Protein AF-A0A7J2INW3-F1 (afdb_monomer)

Nearest PDB structures (foldseek):
  1s7h-assembly2_C  TM=5.890E-01  e=1.064E+00  Bacillus subtilis
  7c1h-assembly2_B  TM=2.289E-01  e=5.304E+00  Mycetohabitans rhizoxinica HKI 454

Solvent-accessible surface area (backbone atoms only — not comparable to full-atom values): 13672 Å² total; per-residue (Å²): 132,90,72,84,86,55,57,74,68,54,44,52,51,40,53,55,47,13,56,54,51,18,68,75,67,76,45,91,50,49,62,68,56,33,51,51,47,53,62,62,54,46,76,77,66,65,95,78,63,97,56,83,74,54,51,47,36,38,36,42,55,64,90,46,30,70,61,50,55,50,50,54,32,57,76,70,70,53,59,55,31,41,38,36,37,38,51,66,66,22,80,57,53,78,80,54,40,59,58,51,43,54,56,48,52,56,51,31,61,74,66,70,51,70,68,50,76,61,98,71,38,40,40,31,73,36,79,43,44,48,71,55,52,55,54,46,55,50,52,47,60,77,71,46,59,41,87,53,61,45,34,52,37,36,39,33,46,95,61,39,30,35,42,36,61,37,83,24,37,43,37,39,51,59,69,48,90,73,52,75,65,59,52,46,50,52,53,45,53,53,39,52,74,72,66,54,52,72,68,59,50,49,52,51,62,75,70,56,61,97,61,36,37,43,39,43,43,83,41,89,99,73,47,70,42,44,29,52,72,84,44,72,51,82,71,75,76,88,125

Mean predicted aligned error: 12.62 Å

Structure (mmCIF, N/CA/C/O backbone):
data_AF-A0A7J2INW3-F1
#
_entry.id   AF-A0A7J2INW3-F1
#
loop_
_atom_site.group_PDB
_atom_site.id
_atom_site.type_symbol
_atom_site.label_atom_id
_atom_site.label_alt_id
_atom_site.label_comp_id
_atom_site.label_asym_id
_atom_site.label_entity_id
_atom_site.label_seq_id
_atom_site.pdbx_PDB_ins_code
_atom_site.Cartn_x
_atom_site.Cartn_y
_atom_site.Cartn_z
_atom_site.occupancy
_atom_site.B_iso_or_equiv
_atom_site.auth_seq_id
_atom_site.auth_comp_id
_atom_site.auth_asym_id
_atom_site.auth_atom_id
_atom_site.pdbx_PDB_model_num
ATOM 1 N N . MET A 1 1 ? -8.249 -22.742 3.613 1.00 26.34 1 MET A N 1
ATOM 2 C CA . MET A 1 1 ? -7.532 -22.375 4.849 1.00 26.34 1 MET A CA 1
ATOM 3 C C . MET A 1 1 ? -6.593 -21.246 4.487 1.00 26.34 1 MET A C 1
ATOM 5 O O . MET A 1 1 ? -5.782 -21.430 3.589 1.00 26.34 1 MET A O 1
ATOM 9 N N . SER A 1 2 ? -6.791 -20.065 5.063 1.00 24.98 2 SER A N 1
ATOM 10 C CA . SER A 1 2 ? -5.971 -18.881 4.808 1.00 24.98 2 SER A CA 1
ATOM 11 C C . SER A 1 2 ? -4.614 -19.061 5.485 1.00 24.98 2 SER A C 1
ATOM 13 O O . SER A 1 2 ? -4.464 -18.811 6.676 1.00 24.98 2 SER A O 1
ATOM 15 N N . THR A 1 3 ? -3.640 -19.566 4.731 1.00 31.06 3 THR A N 1
ATOM 16 C CA . THR A 1 3 ? -2.232 -19.578 5.135 1.00 31.06 3 THR A CA 1
ATOM 17 C C . THR A 1 3 ? -1.781 -18.148 5.383 1.00 31.06 3 THR A C 1
ATOM 19 O O . THR A 1 3 ? -1.850 -17.330 4.465 1.00 31.06 3 THR A O 1
ATOM 22 N N . VAL A 1 4 ? -1.307 -17.871 6.598 1.00 39.09 4 VAL A N 1
ATOM 23 C CA . VAL A 1 4 ? -0.576 -16.643 6.927 1.00 39.09 4 VAL A CA 1
ATOM 24 C C . VAL A 1 4 ? 0.559 -16.511 5.911 1.00 39.09 4 VAL A C 1
ATOM 26 O O . VAL A 1 4 ? 1.471 -17.343 5.878 1.00 39.09 4 VAL A O 1
ATOM 29 N N . ARG A 1 5 ? 0.453 -15.529 5.012 1.00 39.28 5 ARG A N 1
ATOM 30 C CA . ARG A 1 5 ? 1.483 -15.276 4.006 1.00 39.28 5 ARG A CA 1
ATOM 31 C C . ARG A 1 5 ? 2.617 -14.542 4.700 1.00 39.28 5 ARG A C 1
ATOM 33 O O . ARG A 1 5 ? 2.456 -13.445 5.213 1.00 39.28 5 ARG A O 1
ATOM 40 N N . VAL A 1 6 ? 3.749 -15.217 4.763 1.00 42.41 6 VAL A N 1
ATOM 41 C CA . VAL A 1 6 ? 4.994 -14.731 5.346 1.00 42.41 6 VAL A CA 1
ATOM 42 C C . VAL A 1 6 ? 6.026 -14.664 4.231 1.00 42.41 6 VAL A C 1
ATOM 44 O O . VAL A 1 6 ? 5.980 -15.495 3.317 1.00 42.41 6 VAL A O 1
ATOM 47 N N . SER A 1 7 ? 6.966 -13.716 4.302 1.00 42.19 7 SER A N 1
ATOM 48 C CA . SER A 1 7 ? 8.061 -13.652 3.326 1.00 42.19 7 SER A CA 1
ATOM 49 C C . SER A 1 7 ? 8.775 -15.012 3.223 1.00 42.19 7 SER A C 1
ATOM 51 O O . SER A 1 7 ? 8.797 -15.755 4.211 1.00 42.19 7 SER A O 1
ATOM 53 N N . PRO A 1 8 ? 9.377 -15.379 2.077 1.00 41.66 8 PRO A N 1
ATOM 54 C CA . PRO A 1 8 ? 10.083 -16.657 1.923 1.00 41.66 8 PRO A CA 1
ATOM 55 C C . PRO A 1 8 ? 11.117 -16.920 3.031 1.00 41.66 8 PRO A C 1
ATOM 57 O O . PRO A 1 8 ? 11.233 -18.034 3.546 1.00 41.66 8 PRO A O 1
ATOM 60 N N . GLU A 1 9 ? 11.802 -15.872 3.480 1.00 40.44 9 GLU A N 1
ATOM 61 C CA . GLU A 1 9 ? 12.760 -15.908 4.589 1.00 40.44 9 GLU A CA 1
ATOM 62 C C . GLU A 1 9 ? 12.081 -16.177 5.936 1.00 40.44 9 GLU A C 1
ATOM 64 O O . GLU A 1 9 ? 12.569 -16.972 6.744 1.00 40.44 9 GLU A O 1
ATOM 69 N N . THR A 1 10 ? 10.930 -15.552 6.182 1.00 46.12 10 THR A N 1
ATOM 70 C CA . THR A 1 10 ? 10.127 -15.756 7.395 1.00 46.12 10 THR A CA 1
ATOM 71 C C . THR A 1 10 ? 9.488 -17.142 7.398 1.00 46.12 10 THR A C 1
ATOM 73 O O . THR A 1 10 ? 9.481 -17.823 8.422 1.00 46.12 10 THR A O 1
ATOM 76 N N . ARG A 1 11 ? 9.057 -17.635 6.236 1.00 48.44 11 ARG A N 1
ATOM 77 C CA . ARG A 1 11 ? 8.584 -19.007 6.037 1.00 48.44 11 ARG A CA 1
ATOM 78 C C . ARG A 1 11 ? 9.676 -20.023 6.349 1.00 48.44 11 ARG A C 1
ATOM 80 O O . ARG A 1 11 ? 9.425 -20.995 7.057 1.00 48.44 11 ARG A O 1
ATOM 87 N N . LEU A 1 12 ? 10.900 -19.784 5.878 1.00 46.38 12 LEU A N 1
ATOM 88 C CA . LEU A 1 12 ? 12.057 -20.626 6.178 1.00 46.38 12 LEU A CA 1
ATOM 89 C C . LEU A 1 12 ? 12.374 -20.636 7.682 1.00 46.38 12 LEU A C 1
ATOM 91 O O . LEU A 1 12 ? 12.627 -21.700 8.249 1.00 46.38 12 LEU A O 1
ATOM 95 N N . LYS A 1 13 ? 12.322 -19.473 8.347 1.00 49.00 13 LYS A N 1
ATOM 96 C CA . LYS A 1 13 ? 12.481 -19.358 9.808 1.00 49.00 13 LYS A CA 1
ATOM 97 C C . LYS A 1 13 ? 11.386 -20.127 10.563 1.00 49.00 13 LYS A C 1
ATOM 99 O O . LYS A 1 13 ? 11.704 -20.861 11.496 1.00 49.00 13 LYS A O 1
ATOM 104 N N . LEU A 1 14 ? 10.130 -20.043 10.120 1.00 51.25 14 LEU A N 1
ATOM 105 C CA . LEU A 1 14 ? 9.003 -20.780 10.705 1.00 51.25 14 LEU A CA 1
ATOM 106 C C . LEU A 1 14 ? 9.115 -22.296 10.506 1.00 51.25 14 LEU A C 1
ATOM 108 O O . LEU A 1 14 ? 8.842 -23.051 11.434 1.00 51.25 14 LEU A O 1
ATOM 112 N N . HIS A 1 15 ? 9.581 -22.758 9.344 1.00 52.50 15 HIS A N 1
ATOM 113 C CA . HIS A 1 15 ? 9.855 -24.180 9.115 1.00 52.50 15 HIS A CA 1
ATOM 114 C C . HIS A 1 15 ? 10.984 -24.708 10.012 1.00 52.50 15 HIS A C 1
ATOM 116 O O . HIS A 1 15 ? 10.854 -25.794 10.578 1.00 52.50 15 HIS A O 1
ATOM 122 N N . LYS A 1 16 ? 12.068 -23.938 10.192 1.00 49.78 16 LYS A N 1
ATOM 123 C CA . LYS A 1 16 ? 13.151 -24.289 11.129 1.00 49.78 16 LYS A CA 1
ATOM 124 C C . LYS A 1 16 ? 12.630 -24.401 12.563 1.00 49.78 16 LYS A C 1
ATOM 126 O O . LYS A 1 16 ? 12.948 -25.364 13.257 1.00 49.78 16 LYS A O 1
ATOM 131 N N . LEU A 1 17 ? 11.785 -23.460 12.984 1.00 50.66 17 LEU A N 1
ATOM 132 C CA . LEU A 1 17 ? 11.150 -23.491 14.298 1.00 50.66 17 LEU A CA 1
ATOM 133 C C . LEU A 1 17 ? 10.204 -24.688 14.467 1.00 50.66 17 LEU A C 1
ATOM 135 O O . LEU A 1 17 ? 10.251 -25.354 15.498 1.00 50.66 17 LEU A O 1
ATOM 139 N N . ALA A 1 18 ? 9.380 -24.995 13.464 1.00 49.94 18 ALA A N 1
ATOM 140 C CA . ALA A 1 18 ? 8.500 -26.161 13.489 1.00 49.94 18 ALA A CA 1
ATOM 141 C C . ALA A 1 18 ? 9.298 -27.465 13.683 1.00 49.94 18 ALA A C 1
ATOM 143 O O . ALA A 1 18 ? 8.922 -28.297 14.510 1.00 49.94 18 ALA A O 1
ATOM 144 N N . GLY A 1 19 ? 10.447 -27.607 13.009 1.00 43.78 19 GLY A N 1
ATOM 145 C CA . GLY A 1 19 ? 11.350 -28.751 13.187 1.00 43.78 19 GLY A CA 1
ATOM 146 C C . GLY A 1 19 ? 11.958 -28.850 14.594 1.00 43.78 19 GLY A C 1
ATOM 147 O O . GLY A 1 19 ? 12.026 -29.938 15.174 1.00 43.78 19 GLY A O 1
ATOM 148 N N . LEU A 1 20 ? 12.342 -27.719 15.193 1.00 49.34 20 LEU A N 1
ATOM 149 C CA . LEU A 1 20 ? 12.833 -27.675 16.577 1.00 49.34 20 LEU A CA 1
ATOM 150 C C . LEU A 1 20 ? 11.737 -28.072 17.578 1.00 49.34 20 LEU A C 1
ATOM 152 O O . LEU A 1 20 ? 11.963 -28.903 18.457 1.00 49.34 20 LEU A O 1
ATOM 156 N N . LEU A 1 21 ? 10.524 -27.546 17.403 1.00 45.62 21 LEU A N 1
ATOM 157 C CA . LEU A 1 21 ? 9.380 -27.859 18.259 1.00 45.62 21 LEU A CA 1
ATOM 158 C C . LEU A 1 21 ? 8.946 -29.316 18.157 1.00 45.62 21 LEU A C 1
ATOM 160 O O . LEU A 1 21 ? 8.578 -29.913 19.168 1.00 45.62 21 LEU A O 1
ATOM 164 N N . GLN A 1 22 ? 9.011 -29.899 16.962 1.00 59.66 22 GLN A N 1
ATOM 165 C CA . GLN A 1 22 ? 8.762 -31.322 16.758 1.00 59.66 22 GLN A CA 1
ATOM 166 C C . GLN A 1 22 ? 9.744 -32.180 17.562 1.00 59.66 22 GLN A C 1
ATOM 168 O O . GLN A 1 22 ? 9.331 -33.152 18.194 1.00 59.66 22 GLN A O 1
ATOM 173 N N . THR A 1 23 ? 11.019 -31.788 17.591 1.00 58.91 23 THR A N 1
ATOM 174 C CA . THR A 1 23 ? 12.064 -32.486 18.355 1.00 58.91 23 THR A CA 1
ATOM 175 C C . THR A 1 23 ? 11.793 -32.431 19.862 1.00 58.91 23 THR A C 1
ATOM 177 O O . THR A 1 23 ? 11.973 -33.427 20.554 1.00 58.91 23 THR A O 1
ATOM 180 N N . TRP A 1 24 ? 11.297 -31.302 20.376 1.00 52.75 24 TRP A N 1
ATOM 181 C CA . TRP A 1 24 ? 10.956 -31.146 21.797 1.00 52.75 24 TRP A CA 1
ATOM 182 C C . TRP A 1 24 ? 9.640 -31.816 22.201 1.00 52.75 24 TRP A C 1
ATOM 184 O O . TRP A 1 24 ? 9.534 -32.350 23.301 1.00 52.75 24 TRP A O 1
ATOM 194 N N . LYS A 1 25 ? 8.621 -31.783 21.336 1.00 66.88 25 LYS A N 1
ATOM 195 C CA . LYS A 1 25 ? 7.282 -32.320 21.636 1.00 66.88 25 LYS A CA 1
ATOM 196 C C . LYS A 1 25 ? 7.120 -33.799 21.281 1.00 66.88 25 LYS A C 1
ATOM 198 O O . LYS A 1 25 ? 6.097 -34.382 21.633 1.00 66.88 25 LYS A O 1
ATOM 203 N N . GLY A 1 26 ? 8.072 -34.388 20.555 1.00 69.38 26 GLY A N 1
ATOM 204 C CA . GLY A 1 26 ? 8.027 -35.788 20.120 1.00 69.38 26 GLY A CA 1
ATOM 205 C C . GLY A 1 26 ? 6.897 -36.110 19.132 1.00 69.38 26 GLY A C 1
ATOM 206 O O . GLY A 1 26 ? 6.559 -37.275 18.949 1.00 69.38 26 GLY A O 1
ATOM 207 N N . LYS A 1 27 ? 6.288 -35.095 18.506 1.00 68.06 27 LYS A N 1
ATOM 208 C CA . LYS A 1 27 ? 5.204 -35.234 17.519 1.00 68.06 27 LYS A CA 1
ATOM 209 C C . LYS A 1 27 ? 5.304 -34.153 16.447 1.00 68.06 27 LYS A C 1
ATOM 211 O O . LYS A 1 27 ? 5.891 -33.105 16.701 1.00 68.06 27 LYS A O 1
ATOM 216 N N . SER A 1 28 ? 4.733 -34.403 15.267 1.00 61.59 28 SER A N 1
ATOM 217 C CA . SER A 1 28 ? 4.724 -33.448 14.148 1.00 61.59 28 SER A CA 1
ATOM 218 C C . SER A 1 28 ? 4.097 -32.115 14.556 1.00 61.59 28 SER A C 1
ATOM 220 O O . SER A 1 28 ? 3.031 -32.112 15.172 1.00 61.59 28 SER A O 1
ATOM 222 N N . VAL A 1 29 ? 4.738 -31.007 14.181 1.00 52.41 29 VAL A N 1
ATOM 223 C CA . VAL A 1 29 ? 4.285 -29.642 14.479 1.00 52.41 29 VAL A CA 1
ATOM 224 C C . VAL A 1 29 ? 4.010 -28.913 13.168 1.00 52.41 29 VAL A C 1
ATOM 226 O O . VAL A 1 29 ? 4.870 -28.851 12.290 1.00 52.41 29 VAL A O 1
ATOM 229 N N . SER A 1 30 ? 2.800 -28.380 13.027 1.00 61.91 30 SER A N 1
ATOM 230 C CA . SER A 1 30 ? 2.394 -27.584 11.863 1.00 61.91 30 SER A CA 1
ATOM 231 C C . SER A 1 30 ? 2.984 -26.167 11.898 1.00 61.91 30 SER A C 1
ATOM 233 O O . SER A 1 30 ? 3.389 -25.671 12.950 1.00 61.91 30 SER A O 1
ATOM 235 N N . LEU A 1 31 ? 3.004 -25.479 10.751 1.00 52.19 31 LEU A N 1
ATOM 236 C CA . LEU A 1 31 ? 3.401 -24.066 10.702 1.00 52.19 31 LEU A CA 1
ATOM 237 C C . LEU A 1 31 ? 2.488 -23.185 11.563 1.00 52.19 31 LEU A C 1
ATOM 239 O O . LEU A 1 31 ? 2.985 -22.301 12.252 1.00 52.19 31 LEU A O 1
ATOM 243 N N . ASP A 1 32 ? 1.187 -23.469 11.593 1.00 51.66 32 ASP A N 1
ATOM 244 C CA . ASP A 1 32 ? 0.232 -22.740 12.432 1.00 51.66 32 ASP A CA 1
ATOM 245 C C . ASP A 1 32 ? 0.522 -22.942 13.925 1.00 51.66 32 ASP A C 1
ATOM 247 O O . ASP A 1 32 ? 0.428 -22.005 14.714 1.00 51.66 32 ASP A O 1
ATOM 251 N N . GLU A 1 33 ? 0.941 -24.143 14.333 1.00 52.53 33 GLU A N 1
ATOM 252 C CA . GLU A 1 33 ? 1.403 -24.393 15.701 1.00 52.53 33 GLU A CA 1
ATOM 253 C C . GLU A 1 33 ? 2.738 -23.711 16.007 1.00 52.53 33 GLU A C 1
ATOM 255 O O . GLU A 1 33 ? 2.945 -23.298 17.145 1.00 52.53 33 GLU A O 1
ATOM 260 N N . ALA A 1 34 ? 3.631 -23.563 15.024 1.00 55.19 34 ALA A N 1
ATOM 261 C CA . ALA A 1 34 ? 4.872 -22.807 15.184 1.00 55.19 34 ALA A CA 1
ATOM 262 C C . ALA A 1 34 ? 4.603 -21.299 15.323 1.00 55.19 34 ALA A C 1
ATOM 264 O O . ALA A 1 34 ? 5.208 -20.646 16.171 1.00 55.19 34 ALA A O 1
ATOM 265 N N . ILE A 1 35 ? 3.644 -20.764 14.560 1.00 54.16 35 ILE A N 1
ATOM 266 C CA . ILE A 1 35 ? 3.165 -19.380 14.676 1.00 54.16 35 ILE A CA 1
ATOM 267 C C . ILE A 1 35 ? 2.510 -19.168 16.044 1.00 54.16 35 ILE A C 1
ATOM 269 O O . ILE A 1 35 ? 2.905 -18.266 16.774 1.00 54.16 35 ILE A O 1
ATOM 273 N N . ARG A 1 36 ? 1.579 -20.039 16.455 1.00 56.31 36 ARG A N 1
ATOM 274 C CA . ARG A 1 36 ? 0.962 -19.984 17.795 1.00 56.31 36 ARG A CA 1
ATOM 275 C C . ARG A 1 36 ? 1.991 -20.109 18.911 1.00 56.31 36 ARG A C 1
ATOM 277 O O . ARG A 1 36 ? 1.863 -19.442 19.930 1.00 56.31 36 ARG A O 1
ATOM 284 N N . TYR A 1 37 ? 3.011 -20.946 18.727 1.00 57.44 37 TYR A N 1
ATOM 285 C CA . TYR A 1 37 ? 4.099 -21.064 19.685 1.00 57.44 37 TYR A CA 1
ATOM 286 C C . TYR A 1 37 ? 4.881 -19.753 19.801 1.00 57.44 37 TYR A C 1
ATOM 288 O O . TYR A 1 37 ? 5.053 -19.286 20.921 1.00 57.44 37 TYR A O 1
ATOM 296 N N . LEU A 1 38 ? 5.275 -19.121 18.688 1.00 54.25 38 LEU A N 1
ATOM 297 C CA . LEU A 1 38 ? 5.922 -17.799 18.715 1.00 54.25 38 LEU A CA 1
ATOM 298 C C . LEU A 1 38 ? 5.069 -16.770 19.450 1.00 54.25 38 LEU A C 1
ATOM 300 O O . LEU A 1 38 ? 5.567 -16.130 20.369 1.00 54.25 38 LEU A O 1
ATOM 304 N N . LEU A 1 39 ? 3.783 -16.697 19.103 1.00 48.78 39 LEU A N 1
ATOM 305 C CA . LEU A 1 39 ? 2.822 -15.788 19.728 1.00 48.78 39 LEU A CA 1
ATOM 306 C C . LEU A 1 39 ? 2.659 -16.059 21.238 1.00 48.78 39 LEU A C 1
ATOM 308 O O . LEU A 1 39 ? 2.493 -15.128 22.018 1.00 48.78 39 LEU A O 1
ATOM 312 N N . SER A 1 40 ? 2.767 -17.320 21.673 1.00 51.31 40 SER A N 1
ATOM 313 C CA . SER A 1 40 ? 2.702 -17.698 23.096 1.00 51.31 40 SER A CA 1
ATOM 314 C C . SER A 1 40 ? 4.002 -17.462 23.875 1.00 51.31 40 SER A C 1
ATOM 316 O O . SER A 1 40 ? 3.970 -17.324 25.094 1.00 51.31 40 SER A O 1
ATOM 318 N N . GLN A 1 41 ? 5.162 -17.457 23.206 1.00 44.41 41 GLN A N 1
ATOM 319 C CA . GLN A 1 41 ? 6.446 -17.138 23.843 1.00 44.41 41 GLN A CA 1
ATOM 320 C C . GLN A 1 41 ? 6.637 -15.620 23.982 1.00 44.41 41 GLN A C 1
ATOM 322 O O . GLN A 1 41 ? 7.274 -15.174 24.934 1.00 44.41 41 GLN A O 1
ATOM 327 N N . SER A 1 42 ? 6.038 -14.825 23.089 1.00 45.88 42 SER A N 1
ATOM 328 C CA . SER A 1 42 ? 6.073 -13.357 23.130 1.00 45.88 42 SER A CA 1
ATOM 329 C C . SER A 1 42 ? 5.236 -12.718 24.245 1.00 45.88 42 SER A C 1
ATOM 331 O O . SER A 1 42 ? 5.352 -11.517 24.463 1.00 45.88 42 SER A O 1
ATOM 333 N N . GLU A 1 43 ? 4.428 -13.485 24.985 1.00 42.19 43 GLU A N 1
ATOM 334 C CA . GLU A 1 43 ? 3.729 -12.973 26.176 1.00 42.19 43 GLU A CA 1
ATOM 335 C C . GLU A 1 43 ? 4.654 -12.776 27.386 1.00 42.19 43 GLU A C 1
ATOM 337 O O . GLU A 1 43 ? 4.254 -12.109 28.340 1.00 42.19 43 GLU A O 1
ATOM 342 N N . LYS A 1 44 ? 5.871 -13.347 27.388 1.00 41.19 44 LYS A N 1
ATOM 343 C CA . LYS A 1 44 ? 6.741 -13.297 28.573 1.00 41.19 44 LYS A CA 1
ATOM 344 C C . LYS A 1 44 ? 7.933 -12.362 28.483 1.00 41.19 44 LYS A C 1
ATOM 346 O O . LYS A 1 44 ? 8.176 -11.703 29.478 1.00 41.19 44 LYS A O 1
ATOM 351 N N . ASP A 1 45 ? 8.614 -12.222 27.350 1.00 35.38 45 ASP A N 1
ATOM 352 C CA . ASP A 1 45 ? 9.748 -11.296 27.236 1.00 35.38 45 ASP A CA 1
ATOM 353 C C . ASP A 1 45 ? 9.997 -10.920 25.757 1.00 35.38 45 ASP A C 1
ATOM 355 O O . ASP A 1 45 ? 10.217 -11.788 24.920 1.00 35.38 45 ASP A O 1
ATOM 359 N N . MET A 1 46 ? 10.007 -9.614 25.456 1.00 31.48 46 MET A N 1
ATOM 360 C CA . MET A 1 46 ? 10.294 -8.941 24.166 1.00 31.48 46 MET A CA 1
ATOM 361 C C . MET A 1 46 ? 9.199 -8.848 23.077 1.00 31.48 46 MET A C 1
ATOM 363 O O . MET A 1 46 ? 8.713 -9.822 22.508 1.00 31.48 46 MET A O 1
ATOM 367 N N . LYS A 1 47 ? 8.938 -7.583 22.700 1.00 35.06 47 LYS A N 1
ATOM 368 C CA . LYS A 1 47 ? 8.176 -7.108 21.536 1.00 35.06 47 LYS A CA 1
ATOM 369 C C . LYS A 1 47 ? 8.865 -7.505 20.223 1.00 35.06 47 LYS A C 1
ATOM 371 O O . LYS A 1 47 ? 9.717 -6.772 19.731 1.00 35.06 47 LYS A O 1
ATOM 376 N N . ILE A 1 48 ? 8.488 -8.632 19.632 1.00 30.23 48 ILE A N 1
ATOM 377 C CA . ILE A 1 48 ? 8.751 -8.896 18.212 1.00 30.23 48 ILE A CA 1
ATOM 378 C C . ILE A 1 48 ? 7.399 -9.085 17.542 1.00 30.23 48 ILE A C 1
ATOM 380 O O . ILE A 1 48 ? 6.799 -10.155 17.610 1.00 30.23 48 ILE A O 1
ATOM 384 N N . PHE A 1 49 ? 6.921 -8.013 16.919 1.00 34.56 49 PHE A N 1
ATOM 385 C CA . PHE A 1 49 ? 5.723 -8.026 16.097 1.00 34.56 49 PHE A CA 1
ATOM 386 C C . PHE A 1 49 ? 6.181 -8.271 14.657 1.00 34.56 49 PHE A C 1
ATOM 388 O O . PHE A 1 49 ? 7.100 -7.597 14.195 1.00 34.56 49 PHE A O 1
ATOM 395 N N . PRO A 1 50 ? 5.615 -9.259 13.942 1.00 35.19 50 PRO A N 1
ATOM 396 C CA . PRO A 1 50 ? 6.033 -9.595 12.578 1.00 35.19 50 PRO A CA 1
ATOM 397 C C . PRO A 1 50 ? 5.701 -8.500 11.550 1.00 35.19 50 PRO A C 1
ATOM 399 O O . PRO A 1 50 ? 6.049 -8.635 10.381 1.00 35.19 50 PRO A O 1
ATOM 402 N N . TYR A 1 51 ? 5.055 -7.422 11.987 1.00 40.34 51 TYR A N 1
ATOM 403 C CA . TYR A 1 51 ? 4.798 -6.218 11.219 1.00 40.34 51 TYR A CA 1
ATOM 404 C C . TYR A 1 51 ? 5.737 -5.149 11.766 1.00 40.34 51 TYR A C 1
ATOM 406 O O . TYR A 1 51 ? 5.714 -4.881 12.968 1.00 40.34 51 TYR A O 1
ATOM 414 N N . ALA A 1 52 ? 6.606 -4.624 10.902 1.00 34.91 52 ALA A N 1
ATOM 415 C CA . ALA A 1 52 ? 7.539 -3.559 11.239 1.00 34.91 52 ALA A CA 1
ATOM 416 C C . ALA A 1 52 ? 6.816 -2.469 12.049 1.00 34.91 52 ALA A C 1
ATOM 418 O O . ALA A 1 52 ? 5.772 -1.983 11.625 1.00 34.91 52 ALA A O 1
ATOM 419 N N . ASP A 1 53 ? 7.337 -2.207 13.249 1.00 38.69 53 ASP A N 1
ATOM 420 C CA . ASP A 1 53 ? 7.036 -1.085 14.136 1.00 38.69 53 ASP A CA 1
ATOM 421 C C . ASP A 1 53 ? 5.645 -0.450 13.987 1.00 38.69 53 ASP A C 1
ATOM 423 O O . ASP A 1 53 ? 5.525 0.552 13.311 1.00 38.69 53 ASP A O 1
ATOM 427 N N . TYR A 1 54 ? 4.623 -1.004 14.654 1.00 42.78 54 TYR A N 1
ATOM 428 C CA . TYR A 1 54 ? 3.522 -0.345 15.400 1.00 42.78 54 TYR A CA 1
ATOM 429 C C . TYR A 1 54 ? 2.874 1.003 14.994 1.00 42.78 54 TYR A C 1
ATOM 431 O O . TYR A 1 54 ? 1.968 1.463 15.687 1.00 42.78 54 TYR A O 1
ATOM 439 N N . ARG A 1 55 ? 3.254 1.648 13.904 1.00 53.12 55 ARG A N 1
ATOM 440 C CA . ARG A 1 55 ? 2.827 2.986 13.529 1.00 53.12 55 ARG A CA 1
ATOM 441 C C . ARG A 1 55 ? 1.978 2.840 12.275 1.00 53.12 55 ARG A C 1
ATOM 443 O O . ARG A 1 55 ? 2.485 2.803 11.170 1.00 53.12 55 ARG A O 1
ATOM 450 N N . LEU A 1 56 ? 0.662 2.725 12.468 1.00 65.00 56 LEU A N 1
ATOM 451 C CA . LEU A 1 56 ? -0.343 2.952 11.420 1.00 65.00 56 LEU A CA 1
ATOM 452 C C . LEU A 1 56 ? -0.256 1.986 10.223 1.00 65.00 56 LEU A C 1
ATOM 454 O O . LEU A 1 56 ? -0.168 2.392 9.061 1.00 65.00 56 LEU A O 1
ATOM 458 N N . ASN A 1 57 ? -0.322 0.689 10.514 1.00 66.88 57 ASN A N 1
ATOM 459 C CA . ASN A 1 57 ? -0.460 -0.348 9.494 1.00 66.88 57 ASN A CA 1
ATOM 460 C C . ASN A 1 57 ? -1.938 -0.659 9.227 1.00 66.88 57 ASN A C 1
ATOM 462 O O . ASN A 1 57 ? -2.683 -0.954 10.166 1.00 66.88 57 ASN A O 1
ATOM 466 N N . PHE A 1 58 ? -2.332 -0.633 7.951 1.00 70.06 58 PHE A N 1
ATOM 467 C CA . PHE A 1 58 ? -3.688 -0.925 7.492 1.00 70.06 58 PHE A CA 1
ATOM 468 C C . PHE A 1 58 ? -3.684 -2.058 6.459 1.00 70.06 58 PHE A C 1
ATOM 470 O O . PHE A 1 58 ? -3.146 -1.911 5.361 1.00 70.06 58 PHE A O 1
ATOM 477 N N . GLU A 1 59 ? -4.331 -3.172 6.793 1.00 70.94 59 GLU A N 1
ATOM 478 C CA . GLU A 1 59 ? -4.655 -4.257 5.854 1.00 70.94 59 GLU A CA 1
ATOM 479 C C . GLU A 1 59 ? -6.143 -4.121 5.495 1.00 70.94 59 GLU A C 1
ATOM 481 O O . GLU A 1 59 ? -7.001 -4.261 6.365 1.00 70.94 59 GLU A O 1
ATOM 486 N N . CYS A 1 60 ? -6.452 -3.775 4.245 1.00 68.50 60 CYS A N 1
ATOM 487 C CA . CYS A 1 60 ? -7.804 -3.518 3.745 1.00 68.50 60 CYS A CA 1
ATOM 488 C C . CYS A 1 60 ? -8.258 -4.569 2.727 1.00 68.50 60 CYS A C 1
ATOM 490 O O . CYS A 1 60 ? -7.444 -5.254 2.106 1.00 68.50 60 CYS A O 1
ATOM 492 N N . ASP A 1 61 ? -9.573 -4.647 2.498 1.00 72.62 61 ASP A N 1
ATOM 493 C CA . ASP A 1 61 ? -10.107 -5.399 1.361 1.00 72.62 61 ASP A CA 1
ATOM 494 C C . ASP A 1 61 ? -9.535 -4.818 0.053 1.00 72.62 61 ASP A C 1
ATOM 496 O O . ASP A 1 61 ? -9.625 -3.616 -0.223 1.00 72.62 61 ASP A O 1
ATOM 500 N N . GLU A 1 62 ? -8.970 -5.694 -0.783 1.00 79.44 62 GLU A N 1
ATOM 501 C CA . GLU A 1 62 ? -8.410 -5.361 -2.093 1.00 79.44 62 GLU A CA 1
ATOM 502 C C . GLU A 1 62 ? -9.336 -4.468 -2.941 1.00 79.44 62 GLU A C 1
ATOM 504 O O . GLU A 1 62 ? -8.866 -3.638 -3.723 1.00 79.44 62 GLU A O 1
ATOM 509 N N . LYS A 1 63 ? -10.658 -4.621 -2.810 1.00 84.69 63 LYS A N 1
ATOM 510 C CA . LYS A 1 63 ? -11.658 -3.860 -3.574 1.00 84.69 63 LYS A CA 1
ATOM 511 C C . LYS A 1 63 ? -11.726 -2.392 -3.180 1.00 84.69 63 LYS A C 1
ATOM 513 O O . LYS A 1 63 ? -12.116 -1.565 -4.004 1.00 84.69 63 LYS A O 1
ATOM 518 N N . VAL A 1 64 ? -11.382 -2.068 -1.936 1.00 85.94 64 VAL A N 1
ATOM 519 C CA . VAL A 1 64 ? -11.503 -0.714 -1.383 1.00 85.94 64 VAL A CA 1
ATOM 520 C C . VAL A 1 64 ? -10.152 -0.033 -1.173 1.00 85.94 64 VAL A C 1
ATOM 522 O O . VAL A 1 64 ? -10.127 1.158 -0.871 1.00 85.94 64 VAL A O 1
ATOM 525 N N . PHE A 1 65 ? -9.039 -0.734 -1.413 1.00 88.69 65 PHE A N 1
ATOM 526 C CA . PHE A 1 65 ? -7.676 -0.217 -1.252 1.00 88.69 65 PHE A CA 1
ATOM 527 C C . PHE A 1 65 ? -7.448 1.153 -1.903 1.00 88.69 65 PHE A C 1
ATOM 529 O O . PHE A 1 65 ? -7.030 2.095 -1.233 1.00 88.69 65 PHE A O 1
ATOM 536 N N . LEU A 1 66 ? -7.785 1.315 -3.190 1.00 93.69 66 LEU A N 1
ATOM 537 C CA . LEU A 1 66 ? -7.610 2.604 -3.874 1.00 93.69 66 LEU A CA 1
ATOM 538 C C . LEU A 1 66 ? -8.517 3.707 -3.317 1.00 93.69 66 LEU A C 1
ATOM 540 O O . LEU A 1 66 ? -8.146 4.878 -3.368 1.00 93.69 66 LEU A O 1
ATOM 544 N N . CYS A 1 67 ? -9.705 3.360 -2.817 1.00 93.75 67 CYS A N 1
ATOM 545 C CA . CYS A 1 67 ? -10.591 4.321 -2.163 1.00 93.75 67 CYS A CA 1
ATOM 546 C C . CYS A 1 67 ? -9.971 4.792 -0.847 1.00 93.75 67 CYS A C 1
ATOM 548 O O . CYS A 1 67 ? -9.887 5.994 -0.615 1.00 93.75 67 CYS A O 1
ATOM 550 N N . PHE A 1 68 ? -9.461 3.861 -0.038 1.00 92.44 68 PHE A N 1
ATOM 551 C CA . PHE A 1 68 ? -8.779 4.188 1.208 1.00 92.44 68 PHE A CA 1
ATOM 552 C C . PHE A 1 68 ? -7.534 5.046 0.973 1.00 92.44 68 PHE A C 1
ATOM 554 O O . PHE A 1 68 ? -7.400 6.104 1.578 1.00 92.44 68 PHE A O 1
ATOM 561 N N . LEU A 1 69 ? -6.681 4.673 0.016 1.00 93.94 69 LEU A N 1
ATOM 562 C CA . LEU A 1 69 ? -5.486 5.442 -0.328 1.00 93.94 69 LEU A CA 1
ATOM 563 C C . LEU A 1 69 ? -5.815 6.886 -0.759 1.00 93.94 69 LEU A C 1
ATOM 565 O O . LEU A 1 69 ? -5.134 7.827 -0.352 1.00 93.94 69 LEU A O 1
ATOM 569 N N . LYS A 1 70 ? -6.883 7.089 -1.543 1.00 95.31 70 LYS A N 1
ATOM 570 C CA . LYS A 1 70 ? -7.359 8.436 -1.910 1.00 95.31 70 LYS A CA 1
ATOM 571 C C . LYS A 1 70 ? -7.792 9.249 -0.696 1.00 95.31 70 LYS A C 1
ATOM 573 O O . LYS A 1 70 ? -7.484 10.436 -0.620 1.00 95.31 70 LYS A O 1
ATOM 578 N N . GLU A 1 71 ? -8.499 8.622 0.235 1.00 95.31 71 GLU A N 1
ATOM 579 C CA . GLU A 1 71 ? -8.963 9.278 1.453 1.00 95.31 71 GLU A CA 1
ATOM 580 C C . GLU A 1 71 ? -7.805 9.642 2.390 1.00 95.31 71 GLU A C 1
ATOM 582 O O . GLU A 1 71 ? -7.814 10.731 2.960 1.00 95.31 71 GLU A O 1
ATOM 587 N N . VAL A 1 72 ? -6.755 8.815 2.457 1.00 92.56 72 VAL A N 1
ATOM 588 C CA . VAL A 1 72 ? -5.498 9.161 3.142 1.00 92.56 72 VAL A CA 1
ATOM 589 C C . VAL A 1 72 ? -4.890 10.426 2.529 1.00 92.56 72 VAL A C 1
ATOM 591 O O . VAL A 1 72 ? -4.630 11.393 3.244 1.00 92.56 72 VAL A O 1
ATOM 594 N N . PHE A 1 73 ? -4.726 10.492 1.202 1.00 94.62 73 PHE A N 1
ATOM 595 C CA . PHE A 1 73 ? -4.210 11.708 0.559 1.00 94.62 73 PHE A CA 1
ATOM 596 C C . PHE A 1 73 ? -5.111 12.929 0.785 1.00 94.62 73 PHE A C 1
ATOM 598 O O . PHE A 1 73 ? -4.604 14.032 0.997 1.00 94.62 73 PHE A O 1
ATOM 605 N N . ARG A 1 74 ? -6.438 12.742 0.791 1.00 94.75 74 ARG A N 1
ATOM 606 C CA . ARG A 1 74 ? -7.410 13.805 1.076 1.00 94.75 74 ARG A CA 1
ATOM 607 C C . ARG A 1 74 ? -7.258 14.344 2.498 1.00 94.75 74 ARG A C 1
ATOM 609 O O . ARG A 1 74 ? -7.220 15.562 2.659 1.00 94.75 74 ARG A O 1
ATOM 616 N N . LEU A 1 75 ? -7.133 13.465 3.495 1.00 93.00 75 LEU A N 1
ATOM 617 C CA . LEU A 1 75 ? -6.959 13.832 4.903 1.00 93.00 75 LEU A CA 1
ATOM 618 C C . LEU A 1 75 ? -5.723 14.717 5.104 1.00 93.00 75 LEU A C 1
ATOM 620 O O . LEU A 1 75 ? -5.794 15.738 5.782 1.00 93.00 75 LEU A O 1
ATOM 624 N N . PHE A 1 76 ? -4.612 14.371 4.450 1.00 90.94 76 PHE A N 1
ATOM 625 C CA . PHE A 1 76 ? -3.354 15.116 4.550 1.00 90.94 76 PHE A CA 1
ATOM 626 C C . PHE A 1 76 ? -3.200 16.246 3.518 1.00 90.94 76 PHE A C 1
ATOM 628 O O . PHE A 1 76 ? -2.128 16.855 3.437 1.00 90.94 76 PHE A O 1
ATOM 635 N N . ASN A 1 77 ? -4.252 16.539 2.741 1.00 92.88 77 ASN A N 1
ATOM 636 C CA . ASN A 1 77 ? -4.277 17.540 1.667 1.00 92.88 77 ASN A CA 1
ATOM 637 C C . ASN A 1 77 ? -3.103 17.393 0.672 1.00 92.88 77 ASN A C 1
ATOM 639 O O . ASN A 1 77 ? -2.486 18.372 0.242 1.00 92.88 77 ASN A O 1
ATOM 643 N N . VAL A 1 78 ? -2.778 16.149 0.320 1.00 93.94 78 VAL A N 1
ATOM 644 C CA . VAL A 1 78 ? -1.684 15.795 -0.587 1.00 93.94 78 VAL A CA 1
ATOM 645 C C . VAL A 1 78 ? -2.206 15.746 -2.019 1.00 93.94 78 VAL A C 1
ATOM 647 O O . VAL A 1 78 ? -3.162 15.036 -2.324 1.00 93.94 78 VAL A O 1
ATOM 650 N N . LYS A 1 79 ? -1.570 16.509 -2.913 1.00 94.94 79 LYS A N 1
ATOM 651 C CA . LYS A 1 79 ? -1.907 16.555 -4.350 1.00 94.94 79 LYS A CA 1
ATOM 652 C C . LYS A 1 79 ? -0.819 15.961 -5.237 1.00 94.94 79 LYS A C 1
ATOM 654 O O . LYS A 1 79 ? -1.113 15.459 -6.322 1.00 94.94 79 LYS A O 1
ATOM 659 N N . GLU A 1 80 ? 0.415 16.022 -4.762 1.00 96.00 80 GLU A N 1
ATOM 660 C CA . GLU A 1 80 ? 1.623 15.566 -5.437 1.00 96.00 80 GLU A CA 1
ATOM 661 C C . GLU A 1 80 ? 2.4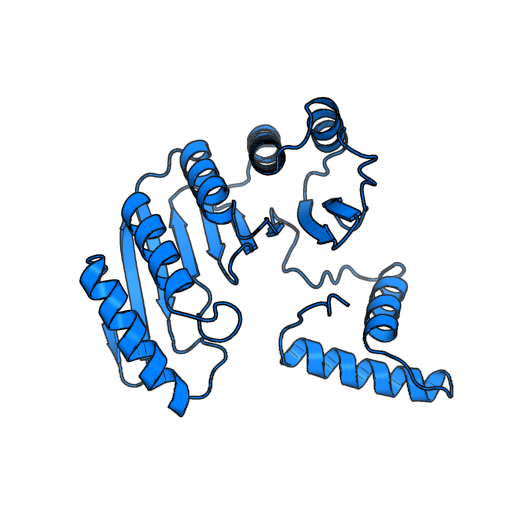66 14.787 -4.434 1.00 96.00 80 GLU A C 1
ATOM 663 O O . GLU A 1 80 ? 2.444 15.067 -3.231 1.00 96.00 80 GLU A O 1
ATOM 668 N N . VAL A 1 81 ? 3.143 13.767 -4.940 1.00 96.12 81 VAL A N 1
ATOM 669 C CA . VAL A 1 81 ? 3.939 12.825 -4.163 1.00 96.12 81 VAL A CA 1
ATOM 670 C C . VAL A 1 81 ? 5.214 12.499 -4.918 1.00 96.12 81 VAL A C 1
ATOM 672 O O . VAL A 1 81 ? 5.221 12.442 -6.148 1.00 96.12 81 VAL A O 1
ATOM 675 N N . PHE A 1 82 ? 6.276 12.234 -4.177 1.00 96.94 82 PHE A N 1
ATOM 676 C CA . PHE A 1 82 ? 7.472 11.605 -4.691 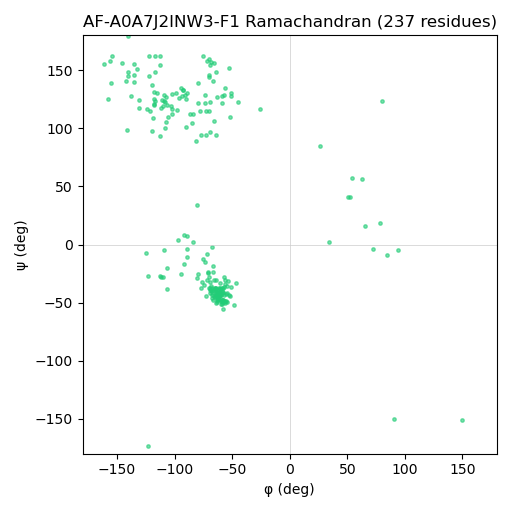1.00 96.94 82 PHE A CA 1
ATOM 677 C C . PHE A 1 82 ? 7.270 10.088 -4.686 1.00 96.94 82 PHE A C 1
ATOM 679 O O . PHE A 1 82 ? 7.132 9.466 -3.633 1.00 96.94 82 PHE A O 1
ATOM 686 N N . LEU A 1 83 ? 7.188 9.505 -5.875 1.00 97.00 83 LEU A N 1
ATOM 687 C CA . LEU A 1 83 ? 7.091 8.071 -6.101 1.00 97.00 83 LEU A CA 1
ATOM 688 C C . LEU A 1 83 ? 8.497 7.484 -6.221 1.00 97.00 83 LEU A C 1
ATOM 690 O O . LEU A 1 83 ? 9.295 7.974 -7.023 1.00 97.00 83 LEU A O 1
ATOM 694 N N . SER A 1 84 ? 8.758 6.410 -5.476 1.00 92.06 84 SER A N 1
ATOM 695 C CA . SER A 1 84 ? 10.005 5.659 -5.562 1.00 92.06 84 SER A CA 1
ATOM 696 C C . SER A 1 84 ? 9.790 4.148 -5.522 1.00 92.06 84 SER A C 1
ATOM 698 O O . SER A 1 84 ? 9.126 3.636 -4.619 1.00 92.06 84 SER A O 1
ATOM 700 N N . PHE A 1 85 ? 10.350 3.433 -6.497 1.00 86.69 85 PHE A N 1
ATOM 701 C CA . PHE A 1 85 ? 10.498 1.977 -6.461 1.00 86.69 85 PHE A CA 1
ATOM 702 C C . PHE A 1 85 ? 11.554 1.513 -7.466 1.00 86.69 85 PHE A C 1
ATOM 704 O O . PHE A 1 85 ? 11.775 2.164 -8.484 1.00 86.69 85 PHE A O 1
ATOM 711 N N . THR A 1 86 ? 12.147 0.347 -7.207 1.00 86.81 86 THR A N 1
ATOM 712 C CA . THR A 1 86 ? 13.123 -0.285 -8.102 1.00 86.81 86 THR A CA 1
ATOM 713 C C . THR A 1 86 ? 12.835 -1.774 -8.260 1.00 86.81 86 THR A C 1
ATOM 715 O O . THR A 1 86 ? 12.495 -2.457 -7.290 1.00 86.81 86 THR A O 1
ATOM 718 N N . THR A 1 87 ? 12.977 -2.302 -9.477 1.00 82.56 87 THR A N 1
ATOM 719 C CA . THR A 1 87 ? 12.749 -3.730 -9.741 1.00 82.56 87 THR A CA 1
ATOM 720 C C . THR A 1 87 ? 13.880 -4.625 -9.248 1.00 82.56 87 THR A C 1
ATOM 722 O O . THR A 1 87 ? 13.659 -5.829 -9.100 1.00 82.56 87 THR A O 1
ATOM 725 N N . LEU A 1 88 ? 15.037 -4.059 -8.885 1.00 74.25 88 LEU A N 1
ATOM 726 C CA . LEU A 1 88 ? 16.117 -4.767 -8.191 1.00 74.25 88 LEU A CA 1
ATOM 727 C C . LEU A 1 88 ? 15.641 -5.408 -6.875 1.00 74.25 88 LEU A C 1
ATOM 729 O O . LEU A 1 88 ? 16.143 -6.454 -6.477 1.00 74.25 88 LEU A O 1
ATOM 733 N N . LEU A 1 89 ? 14.653 -4.795 -6.218 1.00 68.06 89 LEU A N 1
ATOM 734 C CA . LEU A 1 89 ? 14.077 -5.261 -4.954 1.00 68.06 89 LEU A CA 1
ATOM 735 C C . LEU A 1 89 ? 12.864 -6.186 -5.142 1.00 68.06 89 LEU A C 1
ATOM 737 O O . LEU A 1 89 ? 12.182 -6.514 -4.169 1.00 68.06 89 LEU A O 1
ATOM 741 N N . SER A 1 90 ? 12.566 -6.596 -6.376 1.00 66.94 90 SER A N 1
ATOM 742 C CA . SER A 1 90 ? 11.453 -7.511 -6.647 1.00 66.94 90 SER A CA 1
ATOM 743 C C . SER A 1 90 ? 11.775 -8.916 -6.120 1.00 66.94 90 SER A C 1
ATOM 745 O O . SER A 1 90 ? 12.918 -9.363 -6.235 1.00 66.94 90 SER A O 1
ATOM 747 N N . PRO A 1 91 ? 10.793 -9.673 -5.601 1.00 63.84 91 PRO A N 1
ATOM 748 C CA . PRO A 1 91 ? 11.025 -10.993 -5.010 1.00 63.84 91 PRO A CA 1
ATOM 749 C C . PRO A 1 91 ? 11.140 -12.122 -6.061 1.00 63.84 91 PRO A C 1
ATOM 751 O O . PRO A 1 91 ? 10.733 -13.256 -5.812 1.00 63.84 91 PRO A O 1
ATOM 754 N N . ILE A 1 92 ? 11.701 -11.817 -7.234 1.00 70.12 92 ILE A N 1
ATOM 755 C CA . ILE A 1 92 ? 11.805 -12.701 -8.407 1.00 70.12 92 ILE A CA 1
ATOM 756 C C . ILE A 1 92 ? 13.259 -12.893 -8.831 1.00 70.12 92 ILE A C 1
ATOM 758 O O . ILE A 1 92 ? 14.141 -12.117 -8.466 1.00 70.12 92 ILE A O 1
ATOM 762 N N . SER A 1 93 ? 13.524 -13.937 -9.619 1.00 76.25 93 SER A N 1
ATOM 763 C CA . SER A 1 93 ? 14.869 -14.177 -10.143 1.00 76.25 93 SER A CA 1
ATOM 764 C C . SER A 1 93 ? 15.289 -13.118 -11.170 1.00 76.25 93 SER A C 1
ATOM 766 O O . SER A 1 93 ? 14.458 -12.514 -11.848 1.00 76.25 93 SER A O 1
ATOM 768 N N . GLU A 1 94 ? 16.599 -12.948 -11.363 1.00 74.12 94 GLU A N 1
ATOM 769 C CA . GLU A 1 94 ? 17.160 -12.018 -12.357 1.00 74.12 94 GLU A CA 1
ATOM 770 C C . GLU A 1 94 ? 16.642 -12.286 -13.786 1.00 74.12 94 GLU A C 1
ATOM 772 O O . GLU A 1 94 ? 16.401 -11.362 -14.565 1.00 74.12 94 GLU A O 1
ATOM 777 N N . ASN A 1 95 ? 16.402 -13.558 -14.125 1.00 77.94 95 ASN A N 1
ATOM 778 C CA . ASN A 1 95 ? 15.859 -13.949 -15.427 1.00 77.94 95 ASN A CA 1
ATOM 779 C C . ASN A 1 95 ? 14.392 -13.522 -15.607 1.00 77.94 95 ASN A C 1
ATOM 781 O O . ASN A 1 95 ? 13.999 -13.128 -16.704 1.00 77.94 95 ASN A O 1
ATOM 785 N N . GLU A 1 96 ? 13.584 -13.590 -14.547 1.00 82.81 96 GLU A N 1
ATOM 786 C CA . GLU A 1 96 ? 12.176 -13.170 -14.559 1.00 82.81 96 GLU A CA 1
ATOM 787 C C . GLU A 1 96 ? 12.044 -11.641 -14.527 1.00 82.81 96 GLU A C 1
ATOM 789 O O . GLU A 1 96 ? 11.149 -11.088 -15.174 1.00 82.81 96 GLU A O 1
ATOM 794 N N . ARG A 1 97 ? 12.985 -10.953 -13.863 1.00 84.31 97 ARG A N 1
ATOM 795 C CA . ARG A 1 97 ? 13.027 -9.489 -13.737 1.00 84.31 97 ARG A CA 1
ATOM 796 C C . ARG A 1 97 ? 12.928 -8.778 -15.081 1.00 84.31 97 ARG A C 1
ATOM 798 O O . ARG A 1 97 ? 12.095 -7.895 -15.226 1.00 84.31 97 ARG A O 1
ATOM 805 N N . LYS A 1 98 ? 13.655 -9.235 -16.107 1.00 87.00 98 LYS A N 1
ATOM 806 C CA . LYS A 1 98 ? 13.616 -8.624 -17.453 1.00 87.00 98 LYS A CA 1
ATOM 807 C C . LYS A 1 98 ? 12.209 -8.586 -18.062 1.00 87.00 98 LYS A C 1
ATOM 809 O O . LYS A 1 98 ? 11.859 -7.633 -18.752 1.00 87.00 98 LYS A O 1
ATOM 814 N N . SER A 1 99 ? 11.395 -9.615 -17.819 1.00 89.00 99 SER A N 1
ATOM 815 C CA . SER A 1 99 ? 10.000 -9.656 -18.282 1.00 89.00 99 SER A CA 1
ATOM 816 C C . SER A 1 99 ? 9.132 -8.644 -17.528 1.00 89.00 99 SER A C 1
ATOM 818 O O . SER A 1 99 ? 8.320 -7.933 -18.130 1.00 89.00 99 SER A O 1
ATOM 820 N N . VAL A 1 100 ? 9.334 -8.546 -16.211 1.00 89.62 100 VAL A N 1
ATOM 821 C CA . VAL A 1 100 ? 8.657 -7.574 -15.344 1.00 89.62 100 VAL A CA 1
ATOM 822 C C . VAL A 1 100 ? 9.039 -6.139 -15.712 1.00 89.62 100 VAL A C 1
ATOM 824 O O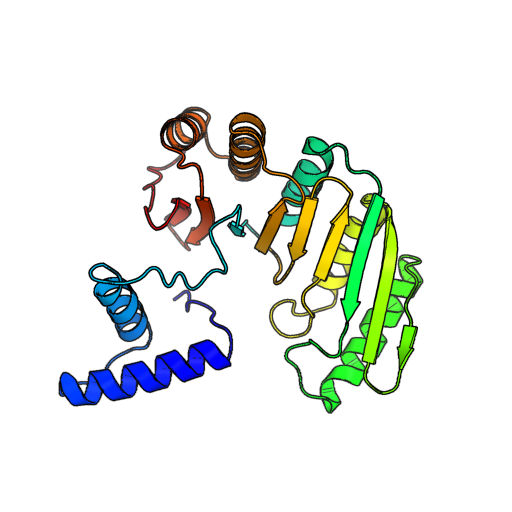 . VAL A 1 100 ? 8.140 -5.316 -15.884 1.00 89.62 100 VAL A O 1
ATOM 827 N N . ASP A 1 101 ? 10.322 -5.861 -15.953 1.00 92.06 101 ASP A N 1
ATOM 828 C CA . ASP A 1 101 ? 10.825 -4.554 -16.390 1.00 92.06 101 ASP A CA 1
ATOM 829 C C . ASP A 1 101 ? 10.135 -4.100 -17.679 1.00 92.06 101 ASP A C 1
ATOM 831 O O . ASP A 1 101 ? 9.620 -2.986 -17.752 1.00 92.06 101 ASP A O 1
ATOM 835 N N . VAL A 1 102 ? 10.050 -4.972 -18.693 1.00 92.75 102 VAL A N 1
ATOM 836 C CA . VAL A 1 102 ? 9.389 -4.652 -19.970 1.00 92.75 102 VAL A CA 1
ATOM 837 C C . VAL A 1 102 ? 7.924 -4.271 -19.763 1.00 92.75 102 VAL A C 1
ATOM 839 O O . VAL A 1 102 ? 7.484 -3.229 -20.257 1.00 92.75 102 VAL A O 1
ATOM 842 N N . ARG A 1 103 ? 7.176 -5.066 -18.989 1.00 94.56 103 ARG A N 1
ATOM 843 C CA . ARG A 1 103 ? 5.764 -4.791 -18.679 1.00 94.56 103 ARG A CA 1
ATOM 844 C C . ARG A 1 103 ? 5.601 -3.496 -17.872 1.00 94.56 103 ARG A C 1
ATOM 846 O O . ARG A 1 103 ? 4.703 -2.709 -18.170 1.00 94.56 103 ARG A O 1
ATOM 853 N N . LEU A 1 104 ? 6.469 -3.234 -16.890 1.00 94.75 104 LEU A N 1
ATOM 854 C CA . LEU A 1 104 ? 6.439 -2.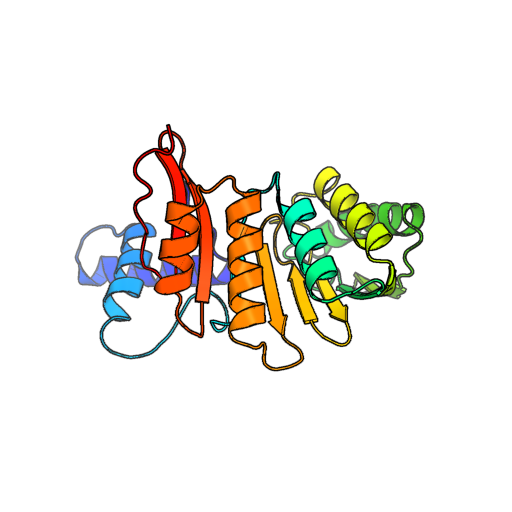008 -16.083 1.00 94.75 104 LEU A CA 1
ATOM 855 C C . LEU A 1 104 ? 6.752 -0.774 -16.932 1.00 94.75 104 LEU A C 1
ATOM 857 O O . LEU A 1 104 ? 6.010 0.206 -16.863 1.00 94.75 104 LEU A O 1
ATOM 861 N N . MET A 1 105 ? 7.772 -0.834 -17.794 1.00 95.62 105 MET A N 1
ATOM 862 C CA . MET A 1 105 ? 8.110 0.247 -18.727 1.00 95.62 105 MET A CA 1
ATOM 863 C C . MET A 1 105 ? 6.924 0.634 -19.611 1.00 95.62 105 MET A C 1
ATOM 865 O O . MET A 1 105 ? 6.675 1.818 -19.839 1.00 95.62 105 MET A O 1
ATOM 869 N N . GLU A 1 106 ? 6.176 -0.344 -20.127 1.00 96.69 106 GLU A N 1
ATOM 870 C CA . GLU A 1 106 ? 4.984 -0.065 -20.929 1.00 96.69 106 GLU A CA 1
ATOM 871 C C . GLU A 1 106 ? 3.914 0.688 -20.138 1.00 96.69 106 GLU A C 1
ATOM 873 O O . GLU A 1 106 ? 3.302 1.621 -20.666 1.00 96.69 106 GLU A O 1
ATOM 878 N N . ILE A 1 107 ? 3.682 0.307 -18.880 1.00 97.12 107 ILE A N 1
ATOM 879 C CA . ILE A 1 107 ? 2.727 0.993 -18.006 1.00 97.12 107 ILE A CA 1
ATOM 880 C C . ILE A 1 107 ? 3.213 2.411 -17.691 1.00 97.12 107 ILE A C 1
ATOM 882 O O . ILE A 1 107 ? 2.444 3.360 -17.849 1.00 97.12 107 ILE A O 1
ATOM 886 N N . LEU A 1 108 ? 4.479 2.576 -17.307 1.00 96.94 108 LEU A N 1
ATOM 887 C CA . LEU A 1 108 ? 5.066 3.871 -16.952 1.00 96.94 108 LEU A CA 1
ATOM 888 C C . LEU A 1 108 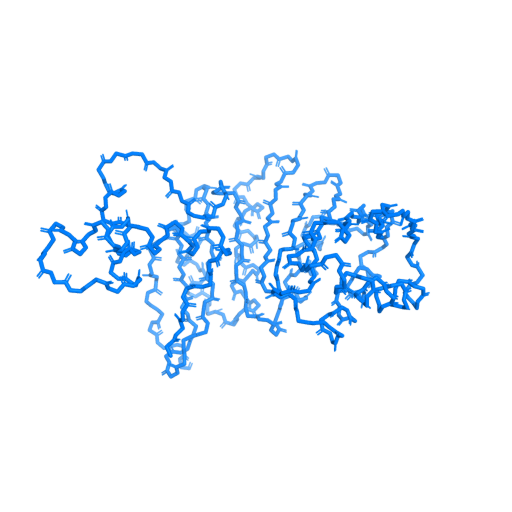? 5.024 4.854 -18.127 1.00 96.94 108 LEU A C 1
ATOM 890 O O . LEU A 1 108 ? 4.607 6.000 -17.954 1.00 96.94 108 LEU A O 1
ATOM 894 N N . ARG A 1 109 ? 5.330 4.392 -19.349 1.00 96.75 109 ARG A N 1
ATOM 895 C CA . ARG A 1 109 ? 5.172 5.192 -20.578 1.00 96.75 109 ARG A CA 1
ATOM 896 C C . ARG A 1 109 ? 3.718 5.598 -20.817 1.00 96.75 109 ARG A C 1
ATOM 898 O O . ARG A 1 109 ? 3.463 6.752 -21.146 1.00 96.75 109 ARG A O 1
ATOM 905 N N . LYS A 1 110 ? 2.758 4.683 -20.627 1.00 96.38 110 LYS A N 1
ATOM 906 C CA . LYS A 1 110 ? 1.319 4.965 -20.803 1.00 96.38 110 LYS A CA 1
ATOM 907 C C . LYS A 1 110 ? 0.799 6.004 -19.805 1.00 96.38 110 LYS A C 1
ATOM 909 O O . LYS A 1 110 ? -0.031 6.823 -20.183 1.00 96.38 110 LYS A O 1
ATOM 914 N N . VAL A 1 111 ? 1.277 5.976 -18.560 1.00 95.50 111 VAL A N 1
ATOM 915 C CA . VAL A 1 111 ? 0.870 6.917 -17.492 1.00 95.50 111 VAL A CA 1
ATOM 916 C C . VAL A 1 111 ? 1.750 8.182 -17.470 1.00 95.50 111 VAL A C 1
ATOM 918 O O . VAL A 1 111 ? 1.476 9.140 -16.742 1.00 95.50 111 VAL A O 1
ATOM 921 N N . ASN A 1 112 ? 2.774 8.237 -18.328 1.00 95.38 112 ASN A N 1
ATOM 922 C CA . ASN A 1 112 ? 3.742 9.328 -18.417 1.00 95.38 112 ASN A CA 1
ATOM 923 C C . ASN A 1 112 ? 4.398 9.615 -17.053 1.00 95.38 112 ASN A C 1
ATOM 925 O O . ASN A 1 112 ? 4.279 10.720 -16.504 1.00 95.38 112 ASN A O 1
ATOM 929 N N . VAL A 1 113 ? 5.013 8.566 -16.499 1.00 96.56 113 VAL A N 1
ATOM 930 C CA . VAL A 1 113 ? 5.853 8.582 -15.296 1.00 96.56 113 VAL A CA 1
ATOM 931 C C . VAL A 1 113 ? 7.304 8.381 -15.745 1.00 96.56 113 VAL A C 1
ATOM 933 O O . VAL A 1 113 ? 7.567 7.394 -16.435 1.00 96.56 113 VAL A O 1
ATOM 936 N N . PRO A 1 114 ? 8.228 9.303 -15.421 1.00 95.62 114 PRO A N 1
ATOM 937 C CA . PRO A 1 114 ? 9.645 9.136 -15.734 1.00 95.62 114 PRO A CA 1
ATOM 938 C C . PRO A 1 114 ? 10.259 7.940 -14.998 1.00 95.62 114 PRO A C 1
ATOM 940 O O . PRO A 1 114 ? 9.846 7.601 -13.892 1.00 95.62 114 PRO A O 1
ATOM 943 N N . PHE A 1 115 ? 11.239 7.299 -15.630 1.00 96.31 115 PHE A N 1
ATOM 944 C CA . PHE A 1 115 ? 11.998 6.185 -15.069 1.00 96.31 115 PHE A CA 1
ATOM 945 C C . PHE A 1 115 ? 13.357 6.084 -15.761 1.00 96.31 115 PHE A C 1
ATOM 947 O O . PHE A 1 115 ? 13.517 6.541 -16.898 1.00 96.31 115 PHE A O 1
ATOM 954 N N . GLU A 1 116 ? 14.303 5.450 -15.086 1.00 95.44 116 GLU A N 1
ATOM 955 C CA . GLU A 1 116 ? 15.618 5.102 -15.606 1.00 95.44 116 GLU A CA 1
ATOM 956 C C . GLU A 1 116 ? 15.737 3.579 -15.718 1.00 95.44 116 GLU A C 1
ATOM 958 O O . GLU A 1 116 ? 15.008 2.824 -15.069 1.00 95.44 116 GLU A O 1
ATOM 963 N N . VAL A 1 117 ? 16.607 3.128 -16.616 1.00 91.56 117 VAL A N 1
ATOM 964 C CA . VAL A 1 117 ? 16.909 1.707 -16.802 1.00 91.56 117 VAL A CA 1
ATOM 965 C C . VAL A 1 117 ? 18.418 1.566 -16.804 1.00 91.56 117 VAL A C 1
ATOM 967 O O . VAL A 1 117 ? 19.089 2.209 -17.615 1.00 91.56 117 VAL A O 1
ATOM 970 N N . ASP A 1 118 ? 18.927 0.721 -15.922 1.00 84.12 118 ASP A N 1
ATOM 971 C CA . ASP A 1 118 ? 20.329 0.333 -15.846 1.00 84.12 118 ASP A CA 1
ATOM 972 C C . ASP A 1 118 ? 20.472 -1.198 -15.950 1.00 84.12 118 ASP A C 1
ATOM 974 O O . ASP A 1 118 ? 19.518 -1.914 -16.271 1.00 84.12 118 ASP A O 1
ATOM 978 N N . ASP A 1 119 ? 21.690 -1.707 -15.752 1.00 76.44 119 ASP A N 1
ATOM 979 C CA . ASP A 1 119 ? 21.960 -3.148 -15.804 1.00 76.44 119 ASP A CA 1
ATOM 980 C C . ASP A 1 119 ? 21.280 -3.914 -14.642 1.00 76.44 119 ASP A C 1
ATOM 982 O O . ASP A 1 119 ? 20.987 -5.112 -14.761 1.00 76.44 119 ASP A O 1
ATOM 986 N N . ASP A 1 120 ? 20.979 -3.224 -13.538 1.00 76.31 120 ASP A N 1
ATOM 987 C CA . ASP A 1 120 ? 20.422 -3.774 -12.302 1.00 76.31 120 ASP A CA 1
ATOM 988 C C . ASP A 1 120 ? 18.884 -3.749 -12.272 1.00 76.31 120 ASP A C 1
ATOM 990 O O . ASP A 1 120 ? 18.272 -4.509 -11.513 1.00 76.31 120 ASP A O 1
ATOM 994 N N . GLY A 1 121 ? 18.243 -2.970 -13.144 1.00 86.06 121 GLY A N 1
ATOM 995 C CA . GLY A 1 121 ? 16.809 -3.021 -13.397 1.00 86.06 121 GLY A CA 1
ATOM 996 C C . GLY A 1 121 ? 16.208 -1.678 -13.798 1.00 86.06 121 GLY A C 1
ATOM 997 O O . GLY A 1 121 ? 16.829 -0.825 -14.429 1.00 86.06 121 GLY A O 1
ATOM 998 N N . LEU A 1 122 ? 14.934 -1.521 -13.457 1.00 92.69 122 LEU A N 1
ATOM 999 C CA . LEU A 1 122 ? 14.181 -0.294 -13.641 1.00 92.69 122 LEU A CA 1
ATOM 1000 C C . LEU A 1 122 ? 14.145 0.473 -12.322 1.00 92.69 122 LEU A C 1
ATOM 1002 O O . LEU A 1 122 ? 13.767 -0.096 -11.295 1.00 92.69 122 LEU A O 1
ATOM 1006 N N . ASP A 1 123 ? 14.472 1.762 -12.371 1.00 93.31 123 ASP A N 1
ATOM 1007 C CA . ASP A 1 123 ? 14.387 2.676 -11.233 1.00 93.31 123 ASP A CA 1
ATOM 1008 C C . ASP A 1 123 ? 13.387 3.802 -11.511 1.00 93.31 123 ASP A C 1
ATOM 1010 O O . ASP A 1 123 ? 13.393 4.440 -12.568 1.00 93.31 123 ASP A O 1
ATOM 1014 N N . VAL A 1 124 ? 12.494 4.044 -10.554 1.00 95.56 124 VAL A N 1
ATOM 1015 C CA . VAL A 1 124 ? 11.534 5.147 -10.590 1.00 95.56 124 VAL A CA 1
ATOM 1016 C C . VAL A 1 124 ? 11.817 6.058 -9.421 1.00 95.56 124 VAL A C 1
ATOM 1018 O O . VAL A 1 124 ? 11.714 5.645 -8.271 1.00 95.56 124 VAL A O 1
ATOM 1021 N N . GLN A 1 125 ? 12.107 7.316 -9.729 1.00 95.81 125 GLN A N 1
ATOM 1022 C CA . GLN A 1 125 ? 12.253 8.400 -8.766 1.00 95.81 125 GLN A CA 1
ATOM 1023 C C . GLN A 1 125 ? 11.629 9.646 -9.380 1.00 95.81 125 GLN A C 1
ATOM 1025 O O . GLN A 1 125 ? 12.197 10.266 -10.278 1.00 95.81 125 GLN A O 1
ATOM 1030 N N . SER A 1 126 ? 10.390 9.965 -9.010 1.00 96.25 126 SER A N 1
ATOM 1031 C CA . SER A 1 126 ? 9.638 11.007 -9.715 1.00 96.25 126 SER A CA 1
ATOM 1032 C C . SER A 1 126 ? 8.559 11.656 -8.871 1.00 96.25 126 SER A C 1
ATOM 1034 O O . SER A 1 126 ? 7.788 10.985 -8.193 1.00 96.25 126 SER A O 1
ATOM 1036 N N . GLU A 1 127 ? 8.440 12.975 -8.998 1.00 97.25 127 GLU A N 1
ATOM 1037 C CA . GLU A 1 127 ? 7.297 13.715 -8.475 1.00 97.25 127 GLU A CA 1
ATOM 1038 C C . GLU A 1 127 ? 6.104 13.583 -9.432 1.00 97.25 127 GLU A C 1
ATOM 1040 O O . GLU A 1 127 ? 6.183 13.917 -10.619 1.00 97.25 127 GLU A O 1
ATOM 1045 N N . ILE A 1 128 ? 4.988 13.062 -8.925 1.00 97.19 128 ILE A N 1
ATOM 1046 C CA . ILE A 1 128 ? 3.772 12.826 -9.703 1.00 97.19 128 ILE A CA 1
ATOM 1047 C C . ILE A 1 128 ? 2.526 13.282 -8.947 1.00 97.19 128 ILE A C 1
ATOM 1049 O O . ILE A 1 128 ? 2.474 13.308 -7.720 1.00 97.19 128 ILE A O 1
ATOM 1053 N N . LYS A 1 129 ? 1.469 13.600 -9.698 1.00 96.69 129 LYS A N 1
ATOM 1054 C CA . LYS A 1 129 ? 0.147 13.889 -9.128 1.00 96.69 129 LYS A CA 1
ATOM 1055 C C . LYS A 1 129 ? -0.488 12.624 -8.559 1.00 96.69 129 LYS A C 1
ATOM 1057 O O . LYS A 1 129 ? -0.373 11.558 -9.164 1.00 96.69 129 LYS A O 1
ATOM 1062 N N . VAL A 1 130 ? -1.251 12.765 -7.477 1.00 95.62 130 VAL A N 1
ATOM 1063 C CA . VAL A 1 130 ? -1.978 11.650 -6.843 1.00 95.62 130 VAL A CA 1
ATOM 1064 C C . VAL A 1 130 ? -2.872 10.912 -7.844 1.00 95.62 130 VAL A C 1
ATOM 1066 O O . VAL A 1 130 ? -2.850 9.688 -7.878 1.00 95.62 130 VAL A O 1
ATOM 1069 N N . ASP A 1 131 ? -3.581 11.611 -8.735 1.00 95.31 131 ASP A N 1
ATOM 1070 C CA . ASP A 1 131 ? -4.428 10.949 -9.742 1.00 95.31 131 ASP A CA 1
ATOM 1071 C C . ASP A 1 131 ? -3.632 10.030 -10.683 1.00 95.31 131 ASP A C 1
ATOM 1073 O O . ASP A 1 131 ? -4.090 8.934 -11.013 1.00 95.31 131 ASP A O 1
ATOM 1077 N N . LYS A 1 132 ? -2.408 10.434 -11.059 1.00 96.06 132 LYS A N 1
ATOM 1078 C CA . LYS A 1 132 ? -1.500 9.594 -11.856 1.00 96.06 132 LYS A CA 1
ATOM 1079 C C . LYS A 1 132 ? -1.004 8.391 -11.061 1.00 96.06 132 LYS A C 1
ATOM 1081 O O . LYS A 1 132 ? -0.921 7.304 -11.623 1.00 96.06 132 LYS A O 1
ATOM 1086 N N . LEU A 1 133 ? -0.699 8.565 -9.771 1.00 96.81 133 LEU A N 1
ATOM 1087 C CA . LEU A 1 133 ? -0.330 7.451 -8.894 1.00 96.81 133 LEU A CA 1
ATOM 1088 C C . LEU A 1 133 ? -1.463 6.421 -8.830 1.00 96.81 133 LEU A C 1
ATOM 1090 O O . LEU A 1 133 ? -1.225 5.236 -9.028 1.00 96.81 133 LEU A O 1
ATOM 1094 N N . ILE A 1 134 ? -2.702 6.862 -8.604 1.00 96.44 134 ILE A N 1
ATOM 1095 C CA . ILE A 1 134 ? -3.859 5.962 -8.555 1.00 96.44 134 ILE A CA 1
ATOM 1096 C C . ILE A 1 134 ? -4.024 5.206 -9.880 1.00 96.44 134 ILE A C 1
ATOM 1098 O O . ILE A 1 134 ? -4.272 3.999 -9.869 1.00 96.44 134 ILE A O 1
ATOM 1102 N N . GLU A 1 135 ? -3.887 5.890 -11.019 1.00 96.62 135 GLU A N 1
ATOM 1103 C CA . GLU A 1 135 ? -3.949 5.238 -12.329 1.00 96.62 135 GLU A CA 1
ATOM 1104 C C . GLU A 1 135 ? -2.818 4.214 -12.515 1.00 96.62 135 GLU A C 1
ATOM 1106 O O . GLU A 1 135 ? -3.072 3.103 -12.989 1.00 96.62 135 GLU A O 1
ATOM 1111 N N . LEU A 1 136 ? -1.594 4.559 -12.109 1.00 96.69 136 LEU A N 1
ATOM 1112 C CA . LEU A 1 136 ? -0.440 3.666 -12.147 1.00 96.69 136 LEU A CA 1
ATOM 1113 C C . LEU A 1 136 ? -0.703 2.397 -11.329 1.00 96.69 136 LEU A C 1
ATOM 1115 O O . LEU A 1 136 ? -0.637 1.301 -11.880 1.00 96.69 136 LEU A O 1
ATOM 1119 N N . LEU A 1 137 ? -1.067 2.534 -10.050 1.00 95.44 137 LEU A N 1
ATOM 1120 C CA . LEU A 1 137 ? -1.322 1.398 -9.159 1.00 95.44 137 LEU A CA 1
ATOM 1121 C C . LEU A 1 137 ? -2.435 0.494 -9.699 1.00 95.44 137 LEU A C 1
ATOM 1123 O O . LEU A 1 137 ? -2.304 -0.729 -9.670 1.00 95.44 137 LEU A O 1
ATOM 1127 N N . LYS A 1 138 ? -3.498 1.083 -10.263 1.00 95.00 138 LYS A N 1
ATOM 1128 C CA . LYS A 1 138 ? -4.572 0.327 -10.916 1.00 95.00 138 LYS A CA 1
ATOM 1129 C C . LYS A 1 138 ? -4.043 -0.522 -12.077 1.00 95.00 138 LYS A C 1
ATOM 1131 O O . LYS A 1 138 ? -4.323 -1.716 -12.127 1.00 95.00 138 LYS A O 1
ATOM 1136 N N . LYS A 1 139 ? -3.256 0.065 -12.985 1.00 95.25 139 LYS A N 1
ATOM 1137 C CA . LYS A 1 139 ? -2.685 -0.670 -14.126 1.00 95.25 139 LYS A CA 1
ATOM 1138 C C . LYS A 1 139 ? -1.701 -1.748 -13.681 1.00 95.25 139 LYS A C 1
ATOM 1140 O O . LYS A 1 139 ? -1.697 -2.825 -14.273 1.00 95.25 139 LYS A O 1
ATOM 1145 N N . ILE A 1 140 ? -0.893 -1.485 -12.649 1.00 93.19 140 ILE A N 1
ATOM 1146 C CA . ILE A 1 140 ? 0.007 -2.498 -12.083 1.00 93.19 140 ILE A CA 1
ATOM 1147 C C . ILE A 1 140 ? -0.831 -3.661 -11.532 1.00 93.19 140 ILE A C 1
ATOM 1149 O O . ILE A 1 140 ? -0.546 -4.807 -11.853 1.00 93.19 140 ILE A O 1
ATOM 1153 N N . LYS A 1 141 ? -1.907 -3.404 -10.774 1.00 91.56 141 LYS A N 1
ATOM 1154 C CA . LYS A 1 141 ? -2.787 -4.468 -10.245 1.00 91.56 141 LYS A CA 1
ATOM 1155 C C . LYS A 1 141 ? -3.446 -5.309 -11.331 1.00 91.56 141 LYS A C 1
ATOM 1157 O O . LYS A 1 141 ? -3.592 -6.513 -11.168 1.00 91.56 141 LYS A O 1
ATOM 1162 N N . GLU A 1 142 ? -3.847 -4.685 -12.430 1.00 92.44 142 GLU A N 1
ATOM 1163 C CA . GLU A 1 142 ? -4.432 -5.389 -13.576 1.00 92.44 142 GLU A CA 1
ATOM 1164 C C . GLU A 1 142 ? -3.399 -6.229 -14.340 1.00 92.44 142 GLU A C 1
ATOM 1166 O O . GLU A 1 142 ? -3.772 -7.180 -15.024 1.00 92.44 142 GLU A O 1
ATOM 1171 N N . SER A 1 143 ? -2.115 -5.877 -14.235 1.00 92.56 143 SER A N 1
ATOM 1172 C CA . SER A 1 143 ? -1.062 -6.453 -15.067 1.00 92.56 143 SER A CA 1
ATOM 1173 C C . SER A 1 143 ? -0.161 -7.436 -14.337 1.00 92.56 143 SER A C 1
ATOM 1175 O O . SER A 1 143 ? 0.479 -8.208 -15.036 1.00 92.56 143 SER A O 1
ATOM 1177 N N . PHE A 1 144 ? -0.076 -7.418 -13.002 1.00 86.75 144 PHE A N 1
ATOM 1178 C CA . PHE A 1 144 ? 0.910 -8.175 -12.217 1.00 86.75 144 PHE A CA 1
ATOM 1179 C C . PHE A 1 144 ? 0.296 -8.930 -11.038 1.00 86.75 144 PHE A C 1
ATOM 1181 O O . PHE A 1 144 ? -0.667 -8.472 -10.419 1.00 86.75 144 PHE A O 1
ATOM 1188 N N . ASP A 1 145 ? 0.925 -10.047 -10.675 1.00 79.94 145 ASP A N 1
ATOM 1189 C CA . ASP A 1 145 ? 0.733 -10.677 -9.370 1.00 79.94 145 ASP A CA 1
ATOM 1190 C C . ASP A 1 145 ? 1.510 -9.891 -8.305 1.00 79.94 145 ASP A C 1
ATOM 1192 O O . ASP A 1 145 ? 2.706 -10.097 -8.111 1.00 79.94 145 ASP A O 1
ATOM 1196 N N . TRP A 1 146 ? 0.836 -8.950 -7.640 1.00 74.31 146 TRP A N 1
ATOM 1197 C CA . TRP A 1 146 ? 1.469 -8.005 -6.711 1.00 74.31 146 TRP A CA 1
ATOM 1198 C C . TRP A 1 146 ? 2.315 -8.678 -5.625 1.00 74.31 146 TRP A C 1
ATOM 1200 O O . TRP A 1 146 ? 3.450 -8.271 -5.389 1.00 74.31 146 TRP A O 1
ATOM 1210 N N . SER A 1 147 ? 1.825 -9.764 -5.025 1.00 66.12 147 SER A N 1
ATOM 1211 C CA . SER A 1 147 ? 2.548 -10.433 -3.939 1.00 66.12 147 SER A CA 1
ATOM 1212 C C . SER A 1 147 ? 3.867 -11.082 -4.387 1.00 66.12 147 SER A C 1
ATOM 1214 O O . SER A 1 147 ? 4.693 -11.415 -3.538 1.00 66.12 147 SER A O 1
ATOM 1216 N N . ASN A 1 148 ? 4.049 -11.318 -5.691 1.00 68.44 148 ASN A N 1
ATOM 1217 C CA . ASN A 1 148 ? 5.163 -12.100 -6.228 1.00 68.44 148 ASN A CA 1
ATOM 1218 C C . ASN A 1 148 ? 6.017 -11.348 -7.249 1.00 68.44 148 ASN A C 1
ATOM 1220 O O . ASN A 1 148 ? 7.178 -11.690 -7.399 1.00 68.44 148 ASN A O 1
ATOM 1224 N N . GLU A 1 149 ? 5.475 -10.373 -7.973 1.00 70.62 149 GLU A N 1
ATOM 1225 C CA . GLU A 1 149 ? 6.175 -9.711 -9.079 1.00 70.62 149 GLU A CA 1
ATOM 1226 C C . GLU A 1 149 ? 6.509 -8.248 -8.787 1.00 70.62 149 GLU A C 1
ATOM 1228 O O . GLU A 1 149 ? 7.449 -7.721 -9.378 1.00 70.62 149 GLU A O 1
ATOM 1233 N N . THR A 1 150 ? 5.745 -7.568 -7.926 1.00 73.06 150 THR A N 1
ATOM 1234 C CA . THR A 1 150 ? 5.908 -6.121 -7.751 1.00 73.06 150 THR A CA 1
ATOM 1235 C C . THR A 1 150 ? 6.864 -5.801 -6.608 1.00 73.06 150 THR A C 1
ATOM 1237 O O . THR A 1 150 ? 6.712 -6.363 -5.521 1.00 73.06 150 THR A O 1
ATOM 1240 N N . PRO A 1 151 ? 7.828 -4.888 -6.811 1.00 76.00 151 PRO A N 1
ATOM 1241 C CA . PRO A 1 151 ? 8.645 -4.400 -5.715 1.00 76.00 151 PRO A CA 1
ATOM 1242 C C . PRO A 1 151 ? 7.806 -3.523 -4.771 1.00 76.00 151 PRO A C 1
ATOM 1244 O O . PRO A 1 151 ? 6.789 -2.960 -5.192 1.00 76.00 151 PRO A O 1
ATOM 1247 N N . PRO A 1 152 ? 8.252 -3.339 -3.517 1.00 77.81 152 PRO A N 1
ATOM 1248 C CA . PRO A 1 152 ? 7.705 -2.323 -2.630 1.00 77.81 152 PRO A CA 1
ATOM 1249 C C . PRO A 1 152 ? 7.675 -0.943 -3.290 1.00 77.81 152 PRO A C 1
ATOM 1251 O O . PRO A 1 152 ? 8.688 -0.471 -3.811 1.00 77.81 152 PRO A O 1
ATOM 1254 N N . ILE A 1 153 ? 6.522 -0.278 -3.230 1.00 83.50 153 ILE A N 1
ATOM 1255 C CA . ILE A 1 153 ? 6.348 1.079 -3.747 1.00 83.50 153 ILE A CA 1
ATOM 1256 C C . ILE A 1 153 ? 6.336 2.058 -2.580 1.00 83.50 153 ILE A C 1
ATOM 1258 O O . ILE A 1 153 ? 5.460 2.007 -1.718 1.00 83.50 153 ILE A O 1
ATOM 1262 N N . SER A 1 154 ? 7.291 2.982 -2.576 1.00 87.12 154 SER A N 1
ATOM 1263 C CA . SER A 1 154 ? 7.342 4.094 -1.632 1.00 87.12 154 SER A CA 1
ATOM 1264 C C . SER A 1 154 ? 6.694 5.334 -2.239 1.00 87.12 154 SER A C 1
ATOM 1266 O O . SER A 1 154 ? 6.951 5.697 -3.387 1.00 87.12 154 SER A O 1
ATOM 1268 N N . VAL A 1 155 ? 5.852 6.001 -1.458 1.00 92.19 155 VAL A N 1
ATOM 1269 C CA . VAL A 1 155 ? 5.184 7.244 -1.839 1.00 92.19 155 VAL A CA 1
ATOM 1270 C C . VAL A 1 155 ? 5.361 8.252 -0.719 1.00 92.19 155 VAL A C 1
ATOM 1272 O O . VAL A 1 155 ? 4.876 8.043 0.388 1.00 92.19 155 VAL A O 1
ATOM 1275 N N . GLU A 1 156 ? 6.027 9.363 -0.996 1.00 92.62 156 GLU A N 1
ATOM 1276 C CA . GLU A 1 156 ? 6.359 10.362 0.015 1.00 92.62 156 GLU A CA 1
ATOM 1277 C C . GLU A 1 156 ? 5.788 11.739 -0.330 1.00 92.62 156 GLU A C 1
ATOM 1279 O O . GLU A 1 156 ? 5.689 12.145 -1.484 1.00 92.62 156 GLU A O 1
ATOM 1284 N N . SER A 1 157 ? 5.391 12.478 0.696 1.00 91.12 157 SER A N 1
ATOM 1285 C CA . SER A 1 157 ? 5.012 13.886 0.633 1.00 91.12 157 SER A CA 1
ATOM 1286 C C . SER A 1 157 ? 5.554 14.596 1.873 1.00 91.12 157 SER A C 1
ATOM 1288 O O . SER A 1 157 ? 6.102 13.966 2.773 1.00 91.12 157 SER A O 1
ATOM 1290 N N . LYS A 1 158 ? 5.321 15.908 1.991 1.00 85.69 158 LYS A N 1
ATOM 1291 C CA . LYS A 1 158 ? 5.744 16.680 3.175 1.00 85.69 158 LYS A CA 1
ATOM 1292 C C . LYS A 1 158 ? 5.193 16.147 4.505 1.00 85.69 158 LYS A C 1
ATOM 1294 O O . LYS A 1 158 ? 5.801 16.389 5.540 1.00 85.69 158 LYS A O 1
ATOM 1299 N N . ASN A 1 159 ? 4.033 15.487 4.482 1.00 82.25 159 ASN A N 1
ATOM 1300 C CA . ASN A 1 159 ? 3.296 15.118 5.694 1.00 82.25 159 ASN A CA 1
ATOM 1301 C C . ASN A 1 159 ? 3.302 13.611 5.968 1.00 82.25 159 ASN A C 1
ATOM 1303 O O . ASN A 1 159 ? 3.185 13.199 7.120 1.00 82.25 159 ASN A O 1
ATOM 1307 N N . ILE A 1 160 ? 3.409 12.798 4.920 1.00 86.12 160 ILE A N 1
ATOM 1308 C CA . ILE A 1 160 ? 3.243 11.348 4.996 1.00 86.12 160 ILE A CA 1
ATOM 1309 C C . ILE A 1 160 ? 4.229 10.646 4.079 1.00 86.12 160 ILE A C 1
ATOM 1311 O O . ILE A 1 160 ? 4.441 11.081 2.945 1.00 86.12 160 ILE A O 1
ATOM 1315 N N . LYS A 1 161 ? 4.762 9.532 4.569 1.00 86.25 161 LYS A N 1
ATOM 1316 C CA . LYS A 1 161 ? 5.453 8.526 3.786 1.00 86.25 161 LYS A CA 1
ATOM 1317 C C . LYS A 1 161 ? 4.626 7.251 3.857 1.00 86.25 161 LYS A C 1
ATOM 1319 O O . LYS A 1 161 ? 4.174 6.838 4.917 1.00 86.25 161 LYS A O 1
ATOM 1324 N N . LEU A 1 162 ? 4.364 6.669 2.704 1.00 85.31 162 LEU A N 1
ATOM 1325 C CA . LEU A 1 162 ? 3.568 5.468 2.554 1.00 85.31 162 LEU A CA 1
ATOM 1326 C C . LEU A 1 162 ? 4.443 4.407 1.913 1.00 85.31 162 LEU A C 1
ATOM 1328 O O . LEU A 1 162 ? 5.139 4.688 0.937 1.00 85.31 162 LEU A O 1
ATOM 1332 N N . THR A 1 163 ? 4.358 3.188 2.424 1.00 80.44 163 THR A N 1
ATOM 1333 C CA . THR A 1 163 ? 4.949 2.023 1.773 1.00 80.44 163 THR A CA 1
ATOM 1334 C C . THR A 1 163 ? 3.835 1.057 1.402 1.00 80.44 163 THR A C 1
ATOM 1336 O O . THR A 1 163 ? 3.047 0.627 2.248 1.00 80.44 163 THR A O 1
ATOM 1339 N N . ILE A 1 164 ? 3.763 0.727 0.117 1.00 78.69 164 ILE A N 1
ATOM 1340 C CA . ILE A 1 164 ? 2.810 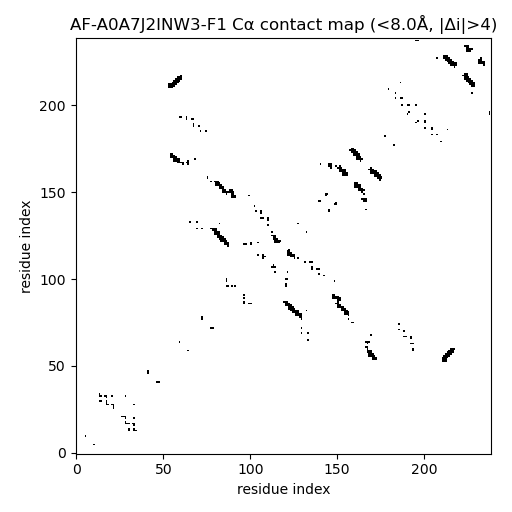-0.211 -0.458 1.00 78.69 164 ILE A CA 1
ATOM 1341 C C . ILE A 1 164 ? 3.591 -1.470 -0.835 1.00 78.69 164 ILE A C 1
ATOM 1343 O O . ILE A 1 164 ? 4.278 -1.507 -1.854 1.00 78.69 164 ILE A O 1
ATOM 1347 N N . ASN A 1 165 ? 3.505 -2.485 0.021 1.00 68.38 165 ASN A N 1
ATOM 1348 C CA . ASN A 1 165 ? 4.232 -3.748 -0.148 1.00 68.38 165 ASN A CA 1
ATOM 1349 C C . ASN A 1 165 ? 3.402 -4.829 -0.848 1.00 68.38 165 ASN A C 1
ATOM 1351 O O . ASN A 1 165 ? 3.964 -5.758 -1.415 1.00 68.38 1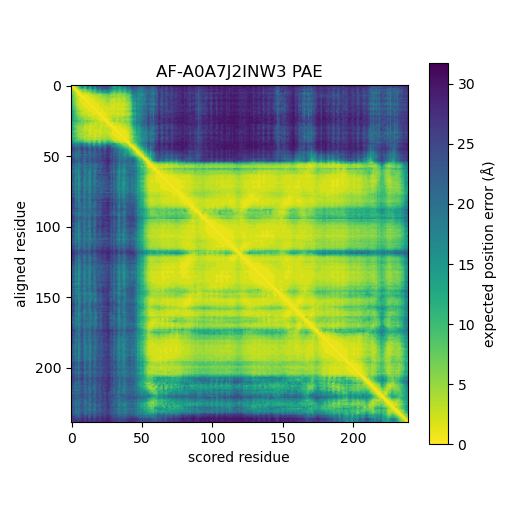65 ASN A O 1
ATOM 1355 N N . ASP A 1 166 ? 2.077 -4.736 -0.756 1.00 71.25 166 ASP A N 1
ATOM 1356 C CA . ASP A 1 166 ? 1.138 -5.663 -1.382 1.00 71.25 166 ASP A CA 1
ATOM 1357 C C . ASP A 1 166 ? -0.200 -4.952 -1.617 1.00 71.25 166 ASP A C 1
ATOM 1359 O O . ASP A 1 166 ? -0.477 -3.896 -1.034 1.00 71.25 166 ASP A O 1
ATOM 1363 N N . TRP A 1 167 ? -1.041 -5.510 -2.484 1.00 75.00 167 TRP A N 1
ATOM 1364 C CA . TRP A 1 167 ? -2.321 -4.908 -2.812 1.00 75.00 167 TRP A CA 1
ATOM 1365 C C . TRP A 1 167 ? -3.267 -5.110 -1.639 1.00 75.00 167 TRP A C 1
ATOM 1367 O O . TRP A 1 167 ? -3.539 -6.237 -1.239 1.00 75.00 167 TRP A O 1
ATOM 1377 N N . GLY A 1 168 ? -3.779 -4.009 -1.096 1.00 72.94 168 GLY A N 1
ATOM 1378 C CA . GLY A 1 168 ? -4.560 -4.046 0.136 1.00 72.94 168 GLY A CA 1
ATOM 1379 C C . GLY A 1 168 ? -3.736 -3.796 1.400 1.00 72.94 168 GLY A C 1
ATOM 1380 O O . GLY A 1 168 ? -4.320 -3.638 2.465 1.00 72.94 168 GLY A O 1
ATOM 1381 N N . CYS A 1 169 ? -2.412 -3.663 1.306 1.00 71.50 169 CYS A N 1
ATOM 1382 C CA . CYS A 1 169 ? -1.556 -3.346 2.447 1.00 71.50 169 CYS A CA 1
ATOM 1383 C C . CYS A 1 169 ? -1.004 -1.923 2.323 1.00 71.50 169 CYS A C 1
ATOM 1385 O O . CYS A 1 169 ? -0.270 -1.613 1.383 1.00 71.50 169 CYS A O 1
ATOM 1387 N N . LEU A 1 170 ? -1.327 -1.065 3.292 1.00 73.75 170 LEU A N 1
ATOM 1388 C CA . LEU A 1 170 ? -0.797 0.292 3.390 1.00 73.75 170 LEU A CA 1
ATOM 1389 C C . LEU A 1 170 ? -0.076 0.478 4.725 1.00 73.75 170 LEU A C 1
ATOM 1391 O O . LEU A 1 170 ? -0.710 0.469 5.781 1.00 73.75 170 LEU A O 1
ATOM 1395 N N . HIS A 1 171 ? 1.235 0.692 4.664 1.00 74.62 171 HIS A N 1
ATOM 1396 C CA . HIS A 1 171 ? 2.008 1.146 5.814 1.00 74.62 171 HIS A CA 1
ATOM 1397 C C . HIS A 1 171 ? 2.156 2.665 5.749 1.00 74.62 171 HIS A C 1
ATOM 1399 O O . HIS A 1 171 ? 2.597 3.189 4.722 1.00 74.62 171 HIS A O 1
ATOM 1405 N N . ILE A 1 172 ? 1.773 3.366 6.818 1.00 73.50 172 ILE A N 1
ATOM 1406 C CA . ILE A 1 172 ? 1.909 4.819 6.925 1.00 73.50 172 ILE A CA 1
ATOM 1407 C C . ILE A 1 172 ? 3.025 5.143 7.917 1.00 73.50 172 ILE A C 1
ATOM 1409 O O . ILE A 1 172 ? 2.820 5.083 9.123 1.00 73.50 172 ILE A O 1
ATOM 1413 N N . ASP A 1 173 ? 4.169 5.574 7.399 1.00 70.12 173 ASP A N 1
ATOM 1414 C CA . ASP A 1 173 ? 5.251 6.172 8.173 1.00 70.12 173 ASP A CA 1
ATOM 1415 C C . ASP A 1 173 ? 5.025 7.691 8.220 1.00 70.12 173 ASP A C 1
ATOM 1417 O O . ASP A 1 173 ? 5.272 8.402 7.236 1.00 70.12 173 ASP A O 1
ATOM 1421 N N . PRO A 1 174 ? 4.504 8.251 9.321 1.00 63.38 174 PRO A N 1
ATOM 1422 C CA . PRO A 1 174 ? 4.193 9.665 9.333 1.00 63.38 174 PRO A CA 1
ATOM 1423 C C . PRO A 1 174 ? 5.506 10.468 9.417 1.00 63.38 174 PRO A C 1
ATOM 1425 O O . PRO A 1 174 ? 6.370 10.207 10.254 1.00 63.38 174 PRO A O 1
ATOM 1428 N N . VAL A 1 175 ? 5.681 11.440 8.511 1.00 67.56 175 VAL A N 1
ATOM 1429 C CA . VAL A 1 175 ? 6.908 12.271 8.427 1.00 67.56 175 VAL A CA 1
ATOM 1430 C C . VAL A 1 175 ? 6.991 13.243 9.612 1.00 67.56 175 VAL A C 1
ATOM 1432 O O . VAL A 1 175 ? 8.069 13.668 10.024 1.00 67.56 175 VAL A O 1
ATOM 1435 N N . LYS A 1 176 ? 5.830 13.558 10.189 1.00 73.44 176 LYS A N 1
ATOM 1436 C CA . LYS A 1 176 ? 5.651 14.239 11.473 1.00 73.44 176 LYS A CA 1
ATOM 1437 C C . LYS A 1 176 ? 4.938 13.306 12.449 1.00 73.44 176 LYS A C 1
ATOM 1439 O O . LYS A 1 176 ? 4.265 12.379 12.025 1.00 73.44 176 LYS A O 1
ATOM 1444 N N . GLU A 1 177 ? 4.998 13.584 13.744 1.00 73.75 177 GLU A N 1
ATOM 1445 C CA . GLU A 1 177 ? 4.094 12.928 14.694 1.00 73.75 177 GLU A CA 1
ATOM 1446 C C . GLU A 1 177 ? 2.638 13.310 14.363 1.00 73.75 177 GLU A C 1
ATOM 1448 O O . GLU A 1 177 ? 2.330 14.495 14.195 1.00 73.75 177 GLU A O 1
ATOM 1453 N N . LEU A 1 178 ? 1.760 12.315 14.198 1.00 76.06 178 LEU A N 1
ATOM 1454 C CA . LEU A 1 178 ? 0.333 12.557 13.969 1.00 76.06 178 LEU A CA 1
ATOM 1455 C C . LEU A 1 178 ? -0.360 12.876 15.288 1.00 76.06 178 LEU A C 1
ATOM 1457 O O . LEU A 1 178 ? -0.123 12.182 16.279 1.00 76.06 178 LEU A O 1
ATOM 1461 N N . SER A 1 179 ? -1.267 13.855 15.284 1.00 82.56 179 SER A N 1
ATOM 1462 C CA . SER A 1 179 ? -2.116 14.095 16.454 1.00 82.56 179 SER A CA 1
ATOM 1463 C C . SER A 1 179 ? -3.069 12.920 16.699 1.00 82.56 179 SER A C 1
ATOM 1465 O O . SER A 1 179 ? -3.435 12.197 15.769 1.00 82.56 179 SER A O 1
ATOM 1467 N N . ASP A 1 180 ? -3.528 12.760 17.945 1.00 79.75 180 ASP A N 1
ATOM 1468 C CA . ASP A 1 180 ? -4.546 11.758 18.299 1.00 79.75 180 ASP A CA 1
ATOM 1469 C C . ASP A 1 180 ? -5.811 11.901 17.419 1.00 79.75 180 ASP A C 1
ATOM 1471 O O . ASP A 1 180 ? -6.477 10.918 17.099 1.00 79.75 180 ASP A O 1
ATOM 1475 N N . GLU A 1 181 ? -6.134 13.121 16.981 1.00 85.62 181 GLU A N 1
ATOM 1476 C CA . GLU A 1 181 ? -7.266 13.408 16.092 1.00 85.62 181 GLU A CA 1
ATOM 1477 C C . GLU A 1 181 ? -7.010 12.934 14.655 1.00 85.62 181 GLU A C 1
ATOM 1479 O O . GLU A 1 181 ? -7.887 12.311 14.060 1.00 85.62 181 GLU A O 1
ATOM 1484 N N . GLU A 1 182 ? -5.813 13.176 14.105 1.00 85.38 182 GLU A N 1
ATOM 1485 C CA . GLU A 1 182 ? -5.418 12.695 12.771 1.00 85.38 182 GLU A CA 1
ATOM 1486 C C . GLU A 1 182 ? -5.415 11.162 12.722 1.00 85.38 182 GLU A C 1
ATOM 1488 O O . GLU A 1 182 ? -5.909 10.557 11.769 1.00 85.38 182 GLU A O 1
ATOM 1493 N N . GLN A 1 183 ? -4.913 10.530 13.783 1.00 80.56 183 GLN A N 1
ATOM 1494 C CA . GLN A 1 183 ? -4.918 9.080 13.939 1.00 80.56 183 GLN A CA 1
ATOM 1495 C C . GLN A 1 183 ? -6.342 8.517 13.999 1.00 80.56 183 GLN A C 1
ATOM 1497 O O . GLN A 1 183 ? -6.676 7.594 13.255 1.00 80.56 183 GLN A O 1
ATOM 1502 N N . LYS A 1 184 ? -7.209 9.093 14.841 1.00 84.94 184 LYS A N 1
ATOM 1503 C CA . LYS A 1 184 ? -8.613 8.674 14.944 1.00 84.94 184 LYS A CA 1
ATOM 1504 C C . LYS A 1 184 ? -9.371 8.874 13.638 1.00 84.94 184 LYS A C 1
ATOM 1506 O O . LYS A 1 184 ? -10.162 8.010 13.266 1.00 84.94 184 LYS A O 1
ATOM 1511 N N . GLU A 1 185 ? -9.123 9.964 12.916 1.00 89.69 185 GLU A N 1
ATOM 1512 C CA . GLU A 1 185 ? -9.781 10.194 11.630 1.00 89.69 185 GLU A CA 1
ATOM 1513 C C . GLU A 1 185 ? -9.314 9.184 10.568 1.00 89.69 185 GLU A C 1
ATOM 1515 O O . GLU A 1 185 ? -10.151 8.683 9.821 1.00 89.69 185 GLU A O 1
ATOM 1520 N N . LEU A 1 186 ? -8.033 8.785 10.549 1.00 87.94 186 LEU A N 1
ATOM 1521 C CA . LEU A 1 186 ? -7.553 7.696 9.684 1.00 87.94 186 LEU A CA 1
ATOM 1522 C C . LEU A 1 186 ? -8.277 6.375 9.956 1.00 87.94 186 LEU A C 1
ATOM 1524 O O . LEU A 1 186 ? -8.752 5.727 9.021 1.00 87.94 186 LEU A O 1
ATOM 1528 N N . VAL A 1 187 ? -8.392 5.987 11.229 1.00 84.62 187 VAL A N 1
ATOM 1529 C CA . VAL A 1 187 ? -9.119 4.772 11.630 1.00 84.62 187 VAL A CA 1
ATOM 1530 C C . VAL A 1 187 ? -10.582 4.858 11.234 1.00 84.62 187 VAL A C 1
ATOM 1532 O O . VAL A 1 187 ? -11.137 3.910 10.685 1.00 84.62 187 VAL A O 1
ATOM 1535 N N . LYS A 1 188 ? -11.211 6.005 11.478 1.00 89.25 188 LYS A N 1
ATOM 1536 C CA . LYS A 1 188 ? -12.607 6.236 11.127 1.00 89.25 188 LYS A CA 1
ATOM 1537 C C . LYS A 1 188 ? -12.839 6.095 9.626 1.00 89.25 188 LYS A C 1
ATOM 1539 O O . LYS A 1 188 ? -13.702 5.316 9.236 1.00 89.25 188 LYS A O 1
ATOM 1544 N N . ILE A 1 189 ? -12.042 6.778 8.803 1.00 90.88 189 ILE A N 1
ATOM 1545 C CA . ILE A 1 189 ? -12.082 6.677 7.337 1.00 90.88 189 ILE A CA 1
ATOM 1546 C C . ILE A 1 189 ? -11.937 5.218 6.907 1.00 90.88 189 ILE A C 1
ATOM 1548 O O . ILE A 1 189 ? -12.730 4.719 6.109 1.00 90.88 189 ILE A O 1
ATOM 1552 N N . PHE A 1 190 ? -10.935 4.525 7.450 1.00 87.50 190 PHE A N 1
ATOM 1553 C CA . PHE A 1 190 ? -10.691 3.126 7.141 1.00 87.50 190 PHE A CA 1
ATOM 1554 C C . PHE A 1 190 ? -11.925 2.268 7.453 1.00 87.50 190 PHE A C 1
ATOM 1556 O O . PHE A 1 190 ? -12.384 1.520 6.593 1.00 87.50 190 PHE A O 1
ATOM 1563 N N . LEU A 1 191 ? -12.514 2.404 8.642 1.00 85.06 191 LEU A N 1
ATOM 1564 C CA . LEU A 1 191 ? -13.679 1.617 9.044 1.00 85.06 191 LEU A CA 1
ATOM 1565 C C . LEU A 1 191 ? -14.940 1.961 8.228 1.00 85.06 191 LEU A C 1
ATOM 1567 O O . LEU A 1 191 ? -15.683 1.063 7.830 1.00 85.06 191 LEU A O 1
ATOM 1571 N N . GLU A 1 192 ? -15.177 3.240 7.937 1.00 89.25 192 GLU A N 1
ATOM 1572 C CA . GLU A 1 192 ? -16.317 3.691 7.127 1.00 89.25 192 GLU A CA 1
ATOM 1573 C C . GLU A 1 192 ? -16.263 3.120 5.704 1.00 89.25 192 GLU A C 1
ATOM 1575 O O . GLU A 1 192 ? -17.275 2.640 5.191 1.00 89.25 192 GLU A O 1
ATOM 1580 N N . ILE A 1 193 ? -15.079 3.091 5.085 1.00 88.62 193 ILE A N 1
ATOM 1581 C CA . ILE A 1 193 ? -14.874 2.524 3.743 1.00 88.62 193 ILE A CA 1
ATOM 1582 C C . ILE A 1 193 ? -15.156 1.016 3.702 1.00 88.62 193 ILE A C 1
ATOM 1584 O O . ILE A 1 193 ? -15.619 0.506 2.682 1.00 88.62 193 ILE A O 1
ATOM 1588 N N . HIS A 1 194 ? -14.921 0.309 4.808 1.00 78.75 194 HIS A N 1
ATOM 1589 C CA . HIS A 1 194 ? -15.242 -1.115 4.945 1.00 78.75 194 HIS A CA 1
ATOM 1590 C C . HIS A 1 194 ? -16.706 -1.370 5.341 1.00 78.75 194 HIS A C 1
ATOM 1592 O O . HIS A 1 194 ? -17.105 -2.522 5.505 1.00 78.75 194 HIS A O 1
ATOM 1598 N N . GLY A 1 195 ? -17.523 -0.319 5.473 1.00 81.44 195 GLY A N 1
ATOM 1599 C CA . GLY A 1 195 ? -18.951 -0.429 5.765 1.00 81.44 195 GLY A CA 1
ATOM 1600 C C . GLY A 1 195 ? -19.279 -0.714 7.231 1.00 81.44 195 GLY A C 1
ATOM 1601 O O . GLY A 1 195 ? -20.387 -1.159 7.527 1.00 81.44 195 GLY A O 1
ATOM 1602 N N . PHE A 1 196 ? -18.351 -0.468 8.161 1.00 79.81 196 PHE A N 1
ATOM 1603 C CA . PHE A 1 196 ? -18.627 -0.650 9.584 1.00 79.81 196 PHE A CA 1
ATOM 1604 C C . PHE A 1 196 ? -19.675 0.346 10.097 1.00 79.81 196 PHE A C 1
ATOM 1606 O O . PHE A 1 196 ? -19.694 1.524 9.739 1.00 79.81 196 PHE A O 1
ATOM 1613 N N . GLY A 1 197 ? -20.559 -0.130 10.977 1.00 78.31 197 GLY A N 1
ATOM 1614 C CA . GLY A 1 197 ? -21.598 0.695 11.586 1.00 78.31 197 GLY A CA 1
ATOM 1615 C C . GLY A 1 197 ? -21.037 1.730 12.568 1.00 78.31 197 GLY A C 1
ATOM 1616 O O . GLY A 1 197 ? -20.002 1.526 13.203 1.00 78.31 197 GLY A O 1
ATOM 1617 N N . LYS A 1 198 ? -21.775 2.831 12.769 1.00 84.12 198 LYS A N 1
ATOM 1618 C CA . LYS A 1 198 ? -21.373 3.945 13.654 1.00 84.12 198 LYS A CA 1
ATOM 1619 C C . LYS A 1 198 ? -21.028 3.513 15.084 1.00 84.12 198 LYS A C 1
ATOM 1621 O O . LYS A 1 198 ? -20.125 4.085 15.685 1.00 84.12 198 LYS A O 1
ATOM 1626 N N . ASN A 1 199 ? -21.733 2.516 15.623 1.00 77.00 199 ASN A N 1
ATOM 1627 C CA . ASN A 1 199 ? -21.478 2.005 16.972 1.00 77.00 199 ASN A CA 1
ATOM 1628 C C . ASN A 1 199 ? -20.122 1.290 17.057 1.00 77.00 199 ASN A C 1
ATOM 1630 O O . ASN A 1 199 ? -19.366 1.540 17.990 1.00 77.00 199 ASN A O 1
ATOM 1634 N N . THR A 1 200 ? -19.797 0.461 16.061 1.00 73.00 200 THR A N 1
ATOM 1635 C CA . THR A 1 200 ? -18.504 -0.226 15.953 1.00 73.00 200 THR A CA 1
ATOM 1636 C C . THR A 1 200 ? -17.369 0.775 15.812 1.00 73.00 200 THR A C 1
ATOM 1638 O O . THR A 1 200 ? -16.392 0.696 16.546 1.00 73.00 200 THR A O 1
ATOM 1641 N N . ILE A 1 201 ? -17.526 1.757 14.919 1.00 82.88 201 ILE A N 1
ATOM 1642 C CA . ILE A 1 201 ? -16.537 2.821 14.721 1.00 82.88 201 ILE A CA 1
ATOM 1643 C C . ILE A 1 201 ? -16.277 3.549 16.037 1.00 82.88 201 ILE A C 1
ATOM 1645 O O . ILE A 1 201 ? -15.131 3.674 16.450 1.00 82.88 201 ILE A O 1
ATOM 1649 N N . ARG A 1 202 ? -17.336 3.980 16.731 1.00 80.81 202 ARG A N 1
ATOM 1650 C CA . ARG A 1 202 ? -17.202 4.663 18.018 1.00 80.81 202 ARG A CA 1
ATOM 1651 C C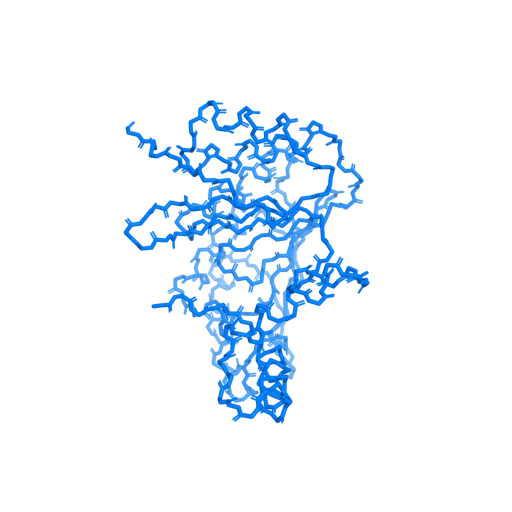 . ARG A 1 202 ? -16.455 3.812 19.044 1.00 80.81 202 ARG A C 1
ATOM 1653 O O . ARG A 1 202 ? -15.531 4.319 19.660 1.00 80.81 202 ARG A O 1
ATOM 1660 N N . TYR A 1 203 ? -16.829 2.543 19.193 1.00 76.88 203 TYR A N 1
ATOM 1661 C CA . TYR A 1 203 ? -16.171 1.635 20.133 1.00 76.88 203 TYR A CA 1
ATOM 1662 C C . TYR A 1 203 ? -14.670 1.515 19.849 1.00 76.88 203 TYR A C 1
ATOM 1664 O O . TYR A 1 203 ? -13.855 1.680 20.749 1.00 76.88 203 TYR A O 1
ATOM 1672 N N . VAL A 1 204 ? -14.302 1.307 18.582 1.00 74.88 204 VAL A N 1
ATOM 1673 C CA . VAL A 1 204 ? -12.896 1.191 18.178 1.00 74.88 204 VAL A CA 1
ATOM 1674 C C . VAL A 1 204 ? -12.131 2.480 18.465 1.00 74.88 204 VAL A C 1
ATOM 1676 O O . VAL A 1 204 ? -11.014 2.408 18.953 1.00 74.88 204 VAL A O 1
ATOM 1679 N N . LEU A 1 205 ? -12.718 3.649 18.190 1.00 81.94 205 LEU A N 1
ATOM 1680 C CA . LEU A 1 205 ? -12.077 4.951 18.413 1.00 81.94 205 LEU A CA 1
ATOM 1681 C C . LEU A 1 205 ? -11.961 5.341 19.895 1.00 81.94 205 LEU A C 1
ATOM 1683 O O . LEU A 1 205 ? -11.045 6.090 20.253 1.00 81.94 205 LEU A O 1
ATOM 1687 N N . ASP A 1 206 ? -12.897 4.889 20.731 1.00 80.06 206 ASP A N 1
ATOM 1688 C CA . ASP A 1 206 ? -12.894 5.126 22.178 1.00 80.06 206 ASP A CA 1
ATOM 1689 C C . ASP A 1 206 ? -11.829 4.249 22.870 1.00 80.06 206 ASP A C 1
ATOM 1691 O O . ASP A 1 206 ? -11.156 4.719 23.786 1.00 80.06 206 ASP A O 1
ATOM 1695 N N . GLU A 1 207 ? -11.609 3.027 22.372 1.00 70.88 207 GLU A N 1
ATOM 1696 C CA . GLU A 1 207 ? -10.634 2.054 22.897 1.00 70.88 207 GLU A CA 1
ATOM 1697 C C . GLU A 1 207 ? -9.284 2.054 22.142 1.00 70.88 207 GLU A C 1
ATOM 1699 O O . GLU A 1 207 ? -8.415 1.220 22.413 1.00 70.88 207 GLU A O 1
ATOM 1704 N N . LEU A 1 208 ? -9.086 2.959 21.172 1.00 66.50 208 LEU A N 1
ATOM 1705 C CA . LEU A 1 208 ? -7.909 2.948 20.297 1.00 66.50 208 LEU A CA 1
ATOM 1706 C C . LEU A 1 208 ? -6.628 3.328 21.071 1.00 66.50 208 LEU A C 1
ATOM 1708 O O . LEU A 1 208 ? -6.541 4.437 21.609 1.00 66.50 208 LEU A O 1
ATOM 1712 N N . PRO A 1 209 ? -5.594 2.470 21.092 1.00 63.56 209 PRO A N 1
ATOM 1713 C CA . PRO A 1 209 ? -4.287 2.833 21.629 1.00 63.56 209 PRO A CA 1
ATOM 1714 C C . PRO A 1 209 ? -3.548 3.815 20.702 1.00 63.56 209 PRO A C 1
ATOM 1716 O O . PRO A 1 209 ? -3.810 3.864 19.503 1.00 63.56 209 PRO A O 1
ATOM 1719 N N . ARG A 1 210 ? -2.580 4.564 21.255 1.00 58.22 210 ARG A N 1
ATOM 1720 C CA . ARG A 1 210 ? -1.745 5.529 20.502 1.00 58.22 210 ARG A CA 1
ATOM 1721 C C . ARG A 1 210 ? -0.972 4.915 19.334 1.00 58.22 210 ARG A C 1
ATOM 1723 O O . ARG A 1 210 ? -0.796 5.555 18.311 1.00 58.22 210 ARG A O 1
ATOM 1730 N N . ASP A 1 211 ? -0.488 3.694 19.509 1.00 55.97 211 ASP A N 1
ATOM 1731 C CA . ASP A 1 211 ? 0.182 2.930 18.461 1.00 55.97 211 ASP A CA 1
ATOM 1732 C C . ASP A 1 211 ? -0.756 1.796 18.062 1.00 55.97 211 ASP A C 1
ATOM 1734 O O . ASP A 1 211 ? -1.166 1.031 18.941 1.00 55.97 211 ASP A O 1
ATOM 1738 N N . PHE A 1 212 ? -1.120 1.678 16.782 1.00 56.56 212 PHE A N 1
ATOM 1739 C CA . PHE A 1 212 ? -2.060 0.652 16.335 1.00 56.56 212 PHE A CA 1
ATOM 1740 C C . PHE A 1 212 ? -1.704 0.003 14.991 1.00 56.56 212 PHE A C 1
ATOM 1742 O O . PHE A 1 212 ? -1.233 0.645 14.051 1.00 56.56 212 PHE A O 1
ATOM 1749 N N . ALA A 1 213 ? -2.011 -1.290 14.897 1.00 53.91 213 ALA A N 1
ATOM 1750 C CA . ALA A 1 213 ? -2.198 -2.022 13.653 1.00 53.91 213 ALA A CA 1
ATOM 1751 C C . ALA A 1 213 ? -3.680 -2.379 13.528 1.00 53.91 213 ALA A C 1
ATOM 1753 O O . ALA A 1 213 ? -4.236 -3.001 14.440 1.00 53.91 213 ALA A O 1
ATOM 1754 N N . ILE A 1 214 ? -4.303 -1.971 12.420 1.00 57.91 214 ILE A N 1
ATOM 1755 C CA . ILE A 1 214 ? -5.681 -2.327 12.096 1.00 57.91 214 ILE A CA 1
ATOM 1756 C C . ILE A 1 214 ? -5.674 -3.253 10.893 1.00 57.91 214 ILE A C 1
ATOM 1758 O O . ILE A 1 214 ? -5.267 -2.886 9.790 1.00 57.91 214 ILE A O 1
ATOM 1762 N N . VAL A 1 215 ? -6.166 -4.462 11.116 1.00 56.09 215 VAL A N 1
ATOM 1763 C CA . VAL A 1 215 ? -6.217 -5.496 10.093 1.00 56.09 215 VAL A CA 1
ATOM 1764 C C . VAL A 1 215 ? -7.669 -5.867 9.849 1.00 56.09 215 VAL A C 1
ATOM 1766 O O . VAL A 1 215 ? -8.361 -6.300 10.771 1.00 56.09 215 VAL A O 1
ATOM 1769 N N . VAL A 1 216 ? -8.128 -5.686 8.607 1.00 52.16 216 VAL A N 1
ATOM 1770 C CA . VAL A 1 216 ? -9.426 -6.175 8.142 1.00 52.16 216 VAL A CA 1
ATOM 1771 C C . VAL A 1 216 ? -9.216 -7.378 7.246 1.00 52.16 216 VAL A C 1
ATOM 1773 O O . VAL A 1 216 ? -8.748 -7.259 6.116 1.00 52.16 216 VAL A O 1
ATOM 1776 N N . ARG A 1 217 ? -9.595 -8.555 7.746 1.00 50.72 217 ARG A N 1
ATOM 1777 C CA . ARG A 1 217 ? -9.487 -9.804 6.986 1.00 50.72 217 ARG A CA 1
ATOM 1778 C C . ARG A 1 217 ? -10.849 -10.302 6.542 1.00 50.72 217 ARG A C 1
ATOM 1780 O O . ARG A 1 217 ? -11.712 -10.513 7.396 1.00 50.72 217 ARG A O 1
ATOM 1787 N N . PRO A 1 218 ? -11.044 -10.581 5.244 1.00 41.44 218 PRO A N 1
ATOM 1788 C CA . PRO A 1 218 ? -12.195 -11.344 4.805 1.00 41.44 218 PRO A CA 1
ATOM 1789 C C . PRO A 1 218 ? -12.038 -12.797 5.265 1.00 41.44 218 PRO A C 1
ATOM 1791 O O . PRO A 1 218 ? -11.155 -13.529 4.814 1.00 41.44 218 PRO A O 1
ATOM 1794 N N . ILE A 1 219 ? -12.919 -13.234 6.157 1.00 38.72 219 ILE A N 1
ATOM 1795 C CA . ILE A 1 219 ? -13.056 -14.629 6.552 1.00 38.72 219 ILE A CA 1
ATOM 1796 C C . ILE A 1 219 ? -14.205 -15.220 5.750 1.00 38.72 219 ILE A C 1
ATOM 1798 O O . ILE A 1 219 ? -15.367 -14.829 5.881 1.00 38.72 219 ILE A O 1
ATOM 1802 N N . LYS A 1 220 ? -13.859 -16.189 4.901 1.00 33.59 220 LYS A N 1
ATOM 1803 C CA . LYS A 1 220 ? -14.836 -16.958 4.134 1.00 33.59 220 LYS A CA 1
ATOM 1804 C C . LYS A 1 220 ? -15.905 -17.507 5.088 1.00 33.59 220 LYS A C 1
ATOM 1806 O O . LYS A 1 220 ? -15.555 -18.129 6.083 1.00 33.59 220 LYS A O 1
ATOM 1811 N N . ASP A 1 221 ? -17.171 -17.250 4.767 1.00 30.09 221 ASP A N 1
ATOM 1812 C CA . ASP A 1 221 ? -18.363 -17.665 5.524 1.00 30.09 221 ASP A CA 1
ATOM 1813 C C . ASP A 1 221 ? -18.618 -16.925 6.863 1.00 30.09 221 ASP A C 1
ATOM 1815 O O . ASP A 1 221 ? -19.667 -17.136 7.461 1.00 30.09 221 ASP A O 1
ATOM 1819 N N . PHE A 1 222 ? -17.729 -16.017 7.302 1.00 28.22 222 PHE A N 1
ATOM 1820 C CA . PHE A 1 222 ? -17.851 -15.273 8.577 1.00 28.22 222 PHE A CA 1
ATOM 1821 C C . PHE A 1 222 ? -17.803 -13.739 8.444 1.00 28.22 222 PHE A C 1
ATOM 1823 O O . PHE A 1 222 ? -18.042 -13.036 9.422 1.00 28.22 222 PHE A O 1
ATOM 1830 N N . GLY A 1 223 ? -17.516 -13.197 7.257 1.00 40.34 223 GLY A N 1
ATOM 1831 C CA . GLY A 1 223 ? -17.498 -11.749 7.021 1.00 40.34 223 GLY A CA 1
ATOM 1832 C C . GLY A 1 223 ? -16.124 -11.114 7.249 1.00 40.34 223 GLY A C 1
ATOM 1833 O O . GLY A 1 223 ? -15.100 -11.739 6.986 1.00 40.34 223 GLY A O 1
ATOM 1834 N N . LEU A 1 224 ? -16.089 -9.847 7.665 1.00 44.78 224 LEU A N 1
ATOM 1835 C CA . LEU A 1 224 ? -14.852 -9.098 7.912 1.00 44.78 224 LEU A CA 1
ATOM 1836 C C . LEU A 1 224 ? -14.453 -9.227 9.387 1.00 44.78 224 LEU A C 1
ATOM 1838 O O . LEU A 1 224 ? -15.295 -9.038 10.258 1.00 44.78 224 LEU A O 1
ATOM 1842 N N . LEU A 1 225 ? -13.185 -9.520 9.672 1.00 46.88 225 LEU A N 1
ATOM 1843 C CA . LEU A 1 225 ? -12.628 -9.499 11.027 1.00 46.88 225 LEU A CA 1
ATOM 1844 C C . LEU A 1 225 ? -11.815 -8.227 11.222 1.00 46.88 225 LEU A C 1
ATOM 1846 O O . LEU A 1 225 ? -10.951 -7.955 10.398 1.00 46.88 225 LEU A O 1
ATOM 1850 N N . LEU A 1 226 ? -12.072 -7.500 12.312 1.00 55.09 226 LEU A N 1
ATOM 1851 C CA . LEU A 1 226 ? -11.289 -6.343 12.733 1.00 55.09 226 LEU A CA 1
ATOM 1852 C C . LEU A 1 226 ? -10.356 -6.749 13.876 1.00 55.09 226 LEU A C 1
ATOM 1854 O O . LEU A 1 226 ? -10.807 -7.123 14.960 1.00 55.09 226 LEU A O 1
ATOM 1858 N N . GLU A 1 227 ? -9.056 -6.661 13.638 1.00 57.81 227 GLU A N 1
ATOM 1859 C CA . GLU A 1 227 ? -8.030 -6.841 14.662 1.00 57.81 227 GLU A CA 1
ATOM 1860 C C . GLU A 1 227 ? -7.384 -5.489 14.964 1.00 57.81 227 GLU A C 1
ATOM 1862 O O . GLU A 1 227 ? -6.949 -4.794 14.045 1.00 57.81 227 GLU A O 1
ATOM 1867 N N . VAL A 1 228 ? -7.323 -5.129 16.248 1.00 60.62 228 VAL A N 1
ATOM 1868 C CA . VAL A 1 228 ? -6.626 -3.933 16.736 1.00 60.62 228 VAL A CA 1
ATOM 1869 C C . VAL A 1 228 ? -5.528 -4.394 17.689 1.00 60.62 228 VAL A C 1
ATOM 1871 O O . VAL A 1 228 ? -5.817 -4.870 18.787 1.00 60.62 228 VAL A O 1
ATOM 1874 N N . ASN A 1 229 ? -4.262 -4.290 17.273 1.00 59.72 229 ASN A N 1
ATOM 1875 C CA . ASN A 1 229 ? -3.095 -4.720 18.066 1.00 59.72 229 ASN A CA 1
ATOM 1876 C C . ASN A 1 229 ? -3.161 -6.160 18.607 1.00 59.72 229 ASN A C 1
ATOM 1878 O O . ASN A 1 229 ? -2.793 -6.413 19.754 1.00 59.72 229 ASN A O 1
ATOM 1882 N N . GLY A 1 230 ? -3.635 -7.116 17.807 1.00 47.41 230 GLY A N 1
ATOM 1883 C CA . GLY A 1 230 ? -3.774 -8.508 18.248 1.00 47.41 230 GLY A CA 1
ATOM 1884 C C . GLY A 1 230 ? -5.067 -8.812 19.006 1.00 47.41 230 GLY A C 1
ATOM 1885 O O . GLY A 1 230 ? -5.371 -9.984 19.223 1.00 47.41 230 GLY A O 1
ATOM 1886 N N . ASN A 1 231 ? -5.863 -7.798 19.367 1.00 50.69 231 ASN A N 1
ATOM 1887 C CA . ASN A 1 231 ? -7.192 -8.005 19.932 1.00 50.69 231 ASN A CA 1
ATOM 1888 C C . ASN A 1 231 ? -8.212 -8.126 18.801 1.00 50.69 231 ASN A C 1
ATOM 1890 O O . ASN A 1 231 ? -8.492 -7.163 18.083 1.00 50.69 231 ASN A O 1
ATOM 1894 N N . VAL A 1 232 ? -8.776 -9.323 18.656 1.00 48.88 232 VAL A N 1
ATOM 1895 C CA . VAL A 1 232 ? -9.888 -9.570 17.740 1.00 48.88 232 VAL A CA 1
ATOM 1896 C C . VAL A 1 232 ? -11.144 -8.941 18.325 1.00 48.88 232 VAL A C 1
ATOM 1898 O O . VAL A 1 232 ? -11.647 -9.382 19.360 1.00 48.88 232 VAL A O 1
ATOM 1901 N N . ILE A 1 233 ? -11.680 -7.938 17.641 1.00 51.56 233 ILE A N 1
ATOM 1902 C CA . ILE A 1 233 ? -12.997 -7.399 17.955 1.00 51.56 233 ILE A CA 1
ATOM 1903 C C . ILE A 1 233 ? -13.996 -8.288 17.215 1.00 51.56 233 ILE A C 1
ATOM 1905 O O . ILE A 1 233 ? -14.098 -8.240 15.990 1.00 51.56 233 ILE A O 1
ATOM 1909 N N . SER A 1 234 ? -14.686 -9.162 17.956 1.00 43.91 234 SER A N 1
ATOM 1910 C CA . SER A 1 234 ? -15.745 -10.003 17.394 1.00 43.91 234 SER A CA 1
ATOM 1911 C C . SER A 1 234 ? -16.890 -9.106 16.944 1.00 43.91 234 SER A C 1
ATOM 1913 O O . SER A 1 234 ? -17.623 -8.547 17.758 1.00 43.91 234 SER A O 1
ATOM 1915 N N . LEU A 1 235 ? -17.016 -8.949 15.634 1.00 46.50 235 LEU A N 1
ATOM 1916 C CA . LEU A 1 235 ? -18.083 -8.191 15.008 1.00 46.50 235 LEU A CA 1
ATOM 1917 C C . LEU A 1 235 ? -19.301 -9.110 14.949 1.00 46.50 235 LEU A C 1
ATOM 1919 O O . LEU A 1 235 ? -19.457 -9.873 13.998 1.00 46.50 235 LEU A O 1
ATOM 1923 N N . GLU A 1 236 ? -20.134 -9.106 15.991 1.00 39.03 236 GLU A N 1
ATOM 1924 C CA . GLU A 1 236 ? -21.463 -9.699 15.851 1.00 39.03 236 GLU A CA 1
ATOM 1925 C C . GLU A 1 236 ? -22.185 -8.997 14.693 1.00 39.03 236 GLU A C 1
ATOM 1927 O O . GLU A 1 236 ? -22.180 -7.769 14.598 1.00 39.03 236 GLU A O 1
ATOM 1932 N N . GLU A 1 237 ? -22.710 -9.824 13.787 1.00 33.75 237 GLU A N 1
ATOM 1933 C CA . GLU A 1 237 ? -23.312 -9.497 12.496 1.00 33.75 237 GLU A CA 1
ATOM 1934 C C . GLU A 1 237 ? -23.902 -8.082 12.412 1.00 33.75 237 GLU A C 1
ATOM 1936 O O . GLU A 1 237 ? -24.906 -7.755 13.053 1.00 33.75 237 GLU A O 1
ATOM 1941 N N . VAL A 1 238 ? -23.337 -7.262 11.524 1.00 33.78 238 VAL A N 1
ATOM 1942 C CA . VAL A 1 238 ? -24.080 -6.132 10.964 1.00 33.78 238 VAL A CA 1
ATOM 1943 C C . VAL A 1 238 ? -25.158 -6.737 10.060 1.00 33.78 238 VAL A C 1
ATOM 1945 O O . VAL A 1 238 ? -24.867 -7.137 8.934 1.00 33.78 238 VAL A O 1
ATOM 1948 N N . LYS A 1 239 ? -26.374 -6.886 10.596 1.00 28.20 239 LYS A N 1
ATOM 1949 C CA . LYS A 1 239 ? -27.582 -7.197 9.819 1.00 28.20 239 LYS A CA 1
ATOM 1950 C C . LYS A 1 239 ? -27.996 -6.032 8.931 1.00 28.20 239 LYS A C 1
ATOM 1952 O O . LYS A 1 239 ? -27.911 -4.876 9.404 1.00 28.20 239 LYS A O 1
#

pLDDT: mean 71.36, std 20.74, range [24.98, 97.25]

Foldseek 3Di:
DDPPDDPPVVVVVLVVQQVVVCVVVVHHGDSVNSVVVVVVVCVPDDDDDSDPDQADKFQADLVCQL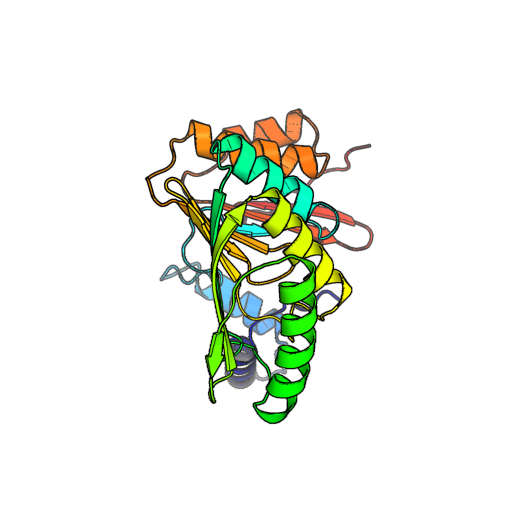VLVVVLCVLVVHFKKWKWDWQLQAQDDPVVQVVLLVLLVVLCVVLVFDWDADPSGIIGTDIDTPVSVSSSVVSCVVRDPQQHRDGWMWIDDPFWIWIDNGRRIIDIDTPDQDDLVSVLVSLLSRCVSLVHDPVVSVVCSVPADSGWHWHWDQDVPQGTWTDIPNDTDRPDDPD

Radius of gyration: 19.72 Å; Cα contacts (8 Å, |Δi|>4): 323; chains: 1; bounding box: 50×53×50 Å

Sequence (239 aa):
MSTVRVSPETRLKLHKLAGLLQTWKGKSVSLDEAIRYLLSQSEKDMKIFPYADYRLNFECDEKVFLCFLKEVFRLFNVKEVFLSFTTLLSPISENERKSVDVRLMEILRKVNVPFEVDDDGLDVQSEIKVDKLIELLKKIKESFDWSNETPPISVESKNIKLTINDWGCLHIDPVKELSDEEQKELVKIFLEIHGFGKNTIRYVLDELPRDFAIVVRPIKDFGLLLEVNGNVISLEEVK

Secondary structure (DSSP, 8-state):
-------HHHHHHHHHHHHHHHHHHTS---HHHHHHHHHHHTTTS----SSSSSS-EEE--TTTHHHHHHHHHHHTT--EEEEEEEGGGSSS-HHHHHHHHHHHHHHHHHHT---EE-SS-EEEEEEEEHHHHHHHHHHHHHHS-HHHHPPPEEEE-SSEEEEEEETTEEEEEESSPPPHHHHHHHHHHHHHHTT--HHHHHHHHHS--SS-EEEEEEETTTEEEEEETTEEE------